Protein AF-A0A557SM54-F1 (afdb_monomer_lite)

Radius of gyration: 24.49 Å; chains: 1; bounding box: 78×48×48 Å

Foldseek 3Di:
DPPPVVVVVVVVPDDPPVVPPVVPLCVVLVCLCVPDPDDNARDPVSLVVLLVVLVVCLVVLPDDDPCVVSLVNLVVVLDLSSLLSSLSNCVSVVVLVVSLLSLLQRRCVVCVVPVVSVVVNCVSVVHDPPDDDPNVVSVVSNVVVVVVVVVVVVVVVCVVVVVVVVVVVVVVVVVVVVVVVVVVVPD

Sequence (187 aa):
MKKLALLCAFMVLSFPLHAGFLSGFFSSAAANIVTSDSSGGVQQDDLKKINSYLWDMVKNEKYIQDYAFYTELLEQSNNPSYLDTVAHVYFNNGEKDKAKELYETRVLPYKRYDQAYVNQYRIFAELDEKDTIDYARIYEDAKEYSESKNAAQSDSGSSDLVFWLILMALLVNAYISYKTARKASVI

pLDDT: mean 74.37, std 21.49, range [34.12, 96.88]

Secondary structure (DSSP, 8-state):
--SSHHHHHHTTS-----TTTHHHHHHHHHHHHHH-SS-----HHHHHHHHHHHHHHHHTT---TTHHHHHHHHHHT--HHHHHHHHHHHHHTT-HHHHHHHIIIIIHHHHTT-HHHHHHHHHHTT--TTSPP-HHHHHHHHHHHHHHHHHHHHHGGGHHHHHHHHHHHHHHHHHHHHHHHHHHTT-

Structure (mmCIF, N/CA/C/O backbone):
data_AF-A0A557SM54-F1
#
_entry.id   AF-A0A557SM54-F1
#
loop_
_atom_site.group_PDB
_atom_site.id
_atom_site.type_symbol
_atom_site.label_atom_id
_atom_site.label_alt_id
_atom_site.label_comp_id
_atom_site.label_asym_id
_atom_site.label_entity_id
_atom_site.label_seq_id
_atom_site.pdbx_PDB_ins_code
_atom_site.Cartn_x
_atom_site.Cartn_y
_atom_site.Cartn_z
_atom_site.occupancy
_atom_site.B_iso_or_equiv
_atom_site.auth_seq_id
_atom_site.auth_comp_id
_atom_site.auth_asym_id
_atom_site.auth_atom_id
_atom_site.pdbx_PDB_model_num
ATOM 1 N N . MET A 1 1 ? -36.565 -23.391 27.137 1.00 45.44 1 MET A N 1
ATOM 2 C CA . MET A 1 1 ? -35.935 -22.119 26.710 1.00 45.44 1 MET A CA 1
ATOM 3 C C . MET A 1 1 ? -34.944 -21.591 27.761 1.00 45.44 1 MET A C 1
ATOM 5 O O . MET A 1 1 ? -35.144 -20.517 28.301 1.00 45.44 1 MET A O 1
ATOM 9 N N . LYS A 1 2 ? -33.886 -22.345 28.105 1.00 42.81 2 LYS A N 1
ATOM 10 C CA . LYS A 1 2 ? -32.844 -21.895 29.065 1.00 42.81 2 LYS A CA 1
ATOM 11 C C . LYS A 1 2 ? -31.401 -22.158 28.598 1.00 42.81 2 LYS A C 1
ATOM 13 O O . LYS A 1 2 ? -30.468 -21.826 29.309 1.00 42.81 2 LYS A O 1
ATOM 18 N N . LYS A 1 3 ? -31.207 -22.727 27.400 1.00 42.50 3 LYS A N 1
ATOM 19 C CA . LYS A 1 3 ? -29.875 -23.060 26.860 1.00 42.50 3 LYS A CA 1
ATOM 20 C C . LYS A 1 3 ? -29.337 -22.045 25.837 1.00 42.50 3 LYS A C 1
ATOM 22 O O . LYS A 1 3 ? -28.160 -22.100 25.521 1.00 42.50 3 LYS A O 1
ATOM 27 N N . LEU A 1 4 ? -30.163 -21.102 25.367 1.00 41.28 4 LEU A N 1
ATOM 28 C CA . LEU A 1 4 ? -29.750 -20.102 24.369 1.00 41.28 4 LEU A CA 1
ATOM 29 C C . LEU A 1 4 ? -29.080 -18.865 24.998 1.00 41.28 4 LEU A C 1
ATOM 31 O O . LEU A 1 4 ? -28.191 -18.278 24.400 1.00 41.28 4 LEU A O 1
ATOM 35 N N . ALA A 1 5 ? -29.442 -18.511 26.236 1.00 44.44 5 ALA A N 1
ATOM 36 C CA . ALA A 1 5 ? -28.880 -17.346 26.927 1.00 44.44 5 ALA A CA 1
ATOM 37 C C . ALA A 1 5 ? -27.443 -17.563 27.447 1.00 44.44 5 ALA A C 1
ATOM 39 O O . ALA A 1 5 ? -26.728 -16.599 27.692 1.00 44.44 5 ALA A O 1
ATOM 40 N N . LEU A 1 6 ? -26.998 -18.818 27.592 1.00 39.12 6 LEU A N 1
ATOM 41 C CA . LEU A 1 6 ? -25.649 -19.138 28.075 1.00 39.12 6 LEU A CA 1
ATOM 42 C C . LEU A 1 6 ? -24.592 -19.064 26.956 1.00 39.12 6 LEU A C 1
ATOM 44 O O . LEU A 1 6 ? -23.428 -18.796 27.231 1.00 39.12 6 LEU A O 1
ATOM 48 N N . LEU A 1 7 ? -24.995 -19.254 25.693 1.00 36.19 7 LEU A N 1
ATOM 49 C CA . LEU A 1 7 ? -24.077 -19.213 24.549 1.00 36.19 7 LEU A CA 1
ATOM 50 C C . LEU A 1 7 ? -23.645 -17.771 24.225 1.00 36.19 7 LEU A C 1
ATOM 52 O O . LEU A 1 7 ? -22.479 -17.526 23.931 1.00 36.19 7 LEU A O 1
ATOM 56 N N . CYS A 1 8 ? -24.557 -16.803 24.373 1.00 39.25 8 CYS A N 1
ATOM 57 C CA . CYS A 1 8 ? -24.245 -15.380 24.210 1.00 39.25 8 CYS A CA 1
ATOM 58 C C . CYS A 1 8 ? -23.391 -14.821 25.359 1.00 39.25 8 CYS A C 1
ATOM 60 O O . CYS A 1 8 ? -22.6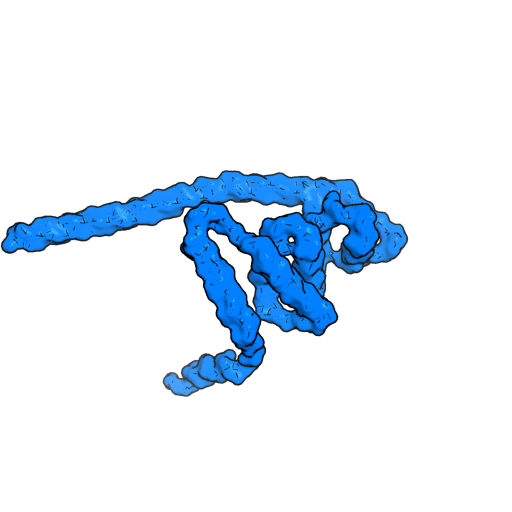43 -13.874 25.150 1.00 39.25 8 CYS A O 1
ATOM 62 N N . ALA A 1 9 ? -23.452 -15.420 26.553 1.00 38.88 9 ALA A N 1
ATOM 63 C CA . ALA A 1 9 ? -22.628 -15.004 27.688 1.00 38.88 9 ALA A CA 1
ATOM 64 C C . ALA A 1 9 ? -21.182 -15.535 27.610 1.00 38.88 9 ALA A C 1
ATOM 66 O O . ALA A 1 9 ? -20.282 -14.929 28.183 1.00 38.88 9 ALA A O 1
ATOM 67 N N . PHE A 1 10 ? -20.937 -16.632 26.881 1.00 35.34 10 PHE A N 1
ATOM 68 C CA . PHE A 1 10 ? -19.596 -17.220 26.762 1.00 35.34 10 PHE A CA 1
ATOM 69 C C . PHE A 1 10 ? -18.769 -16.639 25.600 1.00 35.34 10 PHE A C 1
ATOM 71 O O . PHE A 1 10 ? -17.545 -16.669 25.658 1.00 35.34 10 PHE A O 1
ATOM 78 N N . MET A 1 11 ? -19.404 -16.031 24.587 1.00 37.56 11 MET A N 1
ATOM 79 C CA . MET A 1 11 ? -18.680 -15.321 23.514 1.00 37.56 11 MET A CA 1
ATOM 80 C C . MET A 1 11 ? -18.129 -13.949 23.927 1.00 37.56 11 MET A C 1
ATOM 82 O O . MET A 1 11 ? -17.335 -13.375 23.192 1.00 37.56 11 MET A O 1
ATOM 86 N N . VAL A 1 12 ? -18.507 -13.417 25.093 1.00 40.19 12 VAL A N 1
ATOM 87 C CA . VAL A 1 12 ? -18.053 -12.090 25.553 1.00 40.19 12 VAL A CA 1
ATOM 88 C C . VAL A 1 12 ? -16.808 -12.176 26.455 1.00 40.19 12 VAL A C 1
ATOM 90 O O . VAL A 1 12 ? -16.209 -11.157 26.778 1.00 40.19 12 VAL A O 1
ATOM 93 N N . LEU A 1 13 ? -16.361 -13.375 26.849 1.00 36.84 13 LEU A N 1
ATOM 94 C CA . LEU A 1 13 ? -15.393 -13.540 27.946 1.00 36.84 13 LEU A CA 1
ATOM 95 C C . LEU A 1 13 ? -14.017 -14.102 27.563 1.00 36.84 13 LEU A C 1
ATOM 97 O O . LEU A 1 13 ? -13.305 -14.614 28.424 1.00 36.84 13 LEU A O 1
ATOM 101 N N . SER A 1 14 ? -13.574 -13.990 26.310 1.00 38.78 14 SER A N 1
ATOM 102 C CA . SER A 1 14 ? -12.193 -14.380 25.957 1.00 38.78 14 SER A CA 1
ATOM 103 C C . SER A 1 14 ? -11.557 -13.535 24.860 1.00 38.78 14 SER A C 1
ATOM 105 O O . SER A 1 14 ? -10.806 -14.047 24.036 1.00 38.78 14 SER A O 1
ATOM 107 N N . PHE A 1 15 ? -11.787 -12.225 24.889 1.00 38.50 15 PHE A N 1
ATOM 108 C CA . PHE A 1 15 ? -10.925 -11.306 24.157 1.00 38.50 15 PHE A CA 1
ATOM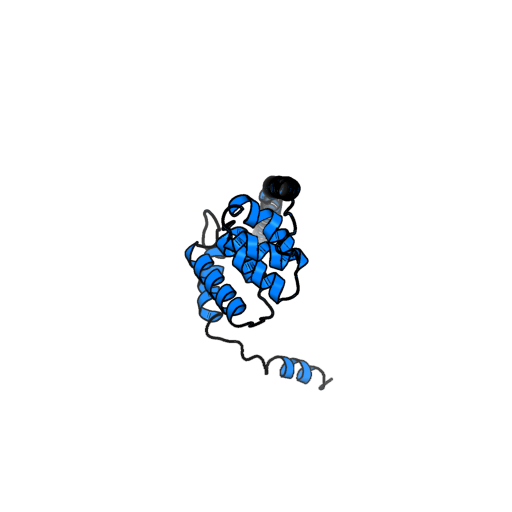 109 C C . PHE A 1 15 ? -10.095 -10.522 25.166 1.00 38.50 15 PHE A C 1
ATOM 111 O O . PHE A 1 15 ? -10.656 -9.699 25.895 1.00 38.50 15 PHE A O 1
ATOM 118 N N . PRO A 1 16 ? -8.765 -10.710 25.226 1.00 36.53 16 PRO A N 1
ATOM 119 C CA . PRO A 1 16 ? -7.893 -9.652 25.697 1.00 36.53 16 PRO A CA 1
ATOM 120 C C . PRO A 1 16 ? -7.957 -8.523 24.660 1.00 36.53 16 PRO A C 1
ATOM 122 O O . PRO A 1 16 ? -7.061 -8.334 23.838 1.00 36.53 16 PRO A O 1
ATOM 125 N N . LEU A 1 17 ? -9.064 -7.776 24.688 1.00 41.78 17 LEU A N 1
ATOM 126 C CA . LEU A 1 17 ? -9.119 -6.425 24.167 1.00 41.78 17 LEU A CA 1
ATOM 127 C C . LEU A 1 17 ? -7.943 -5.702 24.815 1.00 41.78 17 LEU A C 1
ATOM 129 O O . LEU A 1 17 ? -7.886 -5.564 26.039 1.00 41.78 17 LEU A O 1
ATOM 133 N N . HIS A 1 18 ? -6.981 -5.280 24.002 1.00 42.09 18 HIS A N 1
ATOM 134 C CA . HIS A 1 18 ? -5.937 -4.356 24.418 1.00 42.09 18 HIS A CA 1
ATOM 135 C C . HIS A 1 18 ? -6.616 -3.010 24.727 1.00 42.09 18 HIS A C 1
ATOM 137 O O . HIS A 1 18 ? -6.615 -2.075 23.929 1.00 42.09 18 HIS A O 1
ATOM 143 N N . ALA A 1 19 ? -7.251 -2.937 25.899 1.00 38.88 19 ALA A N 1
ATOM 144 C CA . ALA A 1 19 ? -8.141 -1.873 26.358 1.00 38.88 19 ALA A CA 1
ATOM 145 C C . ALA A 1 19 ? -7.445 -0.510 26.551 1.00 38.88 19 ALA A C 1
ATOM 147 O O . ALA A 1 19 ? -8.104 0.478 26.872 1.00 38.88 19 ALA A O 1
ATOM 148 N N . GLY A 1 20 ? -6.127 -0.438 26.336 1.00 39.03 20 GLY A N 1
ATOM 149 C CA . GLY A 1 20 ? -5.337 0.786 26.463 1.00 39.03 20 GLY A CA 1
ATOM 150 C C . GLY A 1 20 ? -5.252 1.647 25.198 1.00 39.03 20 GLY A C 1
ATOM 151 O O . GLY A 1 20 ? -5.102 2.856 25.319 1.00 39.03 20 GLY A O 1
ATOM 152 N N . PHE A 1 21 ? -5.358 1.073 23.992 1.00 45.88 21 PHE A N 1
ATOM 153 C CA . PHE A 1 21 ? -5.205 1.847 22.746 1.00 45.88 21 PHE A CA 1
ATOM 154 C C . PHE A 1 21 ? -6.550 2.369 22.215 1.00 45.88 21 PHE A C 1
ATOM 156 O O . PHE A 1 21 ? -6.658 3.527 21.817 1.00 45.88 21 PHE A O 1
ATOM 163 N N . LEU A 1 22 ? -7.604 1.546 22.283 1.00 43.22 22 LEU A N 1
ATOM 164 C CA . LEU A 1 22 ? -8.923 1.867 21.720 1.00 43.22 22 LEU A CA 1
ATOM 165 C C . LEU A 1 22 ? -9.682 2.949 22.518 1.00 43.22 22 LEU A C 1
A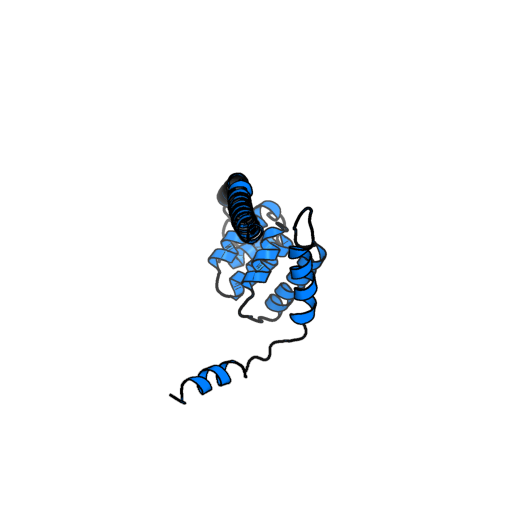TOM 167 O O . LEU A 1 22 ? -10.387 3.771 21.943 1.00 43.22 22 LEU A O 1
ATOM 171 N N . SER A 1 23 ? -9.531 3.002 23.841 1.00 42.31 23 SER A N 1
ATOM 172 C CA . SER A 1 23 ? -10.311 3.916 24.694 1.00 42.31 23 SER A CA 1
ATOM 173 C C . SER A 1 23 ? -9.850 5.382 24.621 1.00 42.31 23 SER A C 1
ATOM 175 O O . SER A 1 23 ? -10.668 6.288 24.768 1.00 42.31 23 SER A O 1
ATOM 177 N N . GLY A 1 24 ? -8.564 5.629 24.341 1.00 43.03 24 GLY A N 1
ATOM 178 C CA . GLY A 1 24 ? -7.995 6.978 24.221 1.00 43.03 24 GLY A CA 1
ATOM 179 C C . GLY A 1 24 ? -8.011 7.558 22.803 1.00 43.03 24 GLY A C 1
ATOM 180 O O . GLY A 1 24 ? -8.146 8.767 22.648 1.00 43.03 24 GLY A O 1
ATOM 181 N N . PHE A 1 25 ? -7.909 6.716 21.767 1.00 46.62 25 PHE A N 1
ATOM 182 C CA . PHE A 1 25 ? -7.867 7.165 20.367 1.00 46.62 25 PHE A CA 1
ATOM 183 C C . PHE A 1 25 ? -9.245 7.478 19.776 1.00 46.62 25 PHE A C 1
ATOM 185 O O . PHE A 1 25 ? -9.402 8.459 19.048 1.00 46.62 25 PHE A O 1
ATOM 192 N N . PHE A 1 26 ? -10.260 6.665 20.082 1.00 42.75 26 PHE A N 1
ATOM 193 C CA . PHE A 1 26 ? -11.577 6.817 19.455 1.00 42.75 26 PHE A CA 1
ATOM 194 C C . PHE A 1 26 ? -12.406 7.950 20.063 1.00 42.75 26 PHE A C 1
ATOM 196 O O . PHE A 1 26 ? -13.235 8.525 19.364 1.00 42.75 26 PHE A O 1
ATOM 203 N N . SER A 1 27 ? -12.144 8.335 21.317 1.00 42.16 27 SER A N 1
ATOM 204 C CA . SER A 1 27 ? -12.853 9.449 21.958 1.00 42.16 27 SER A CA 1
ATOM 205 C C . SER A 1 27 ? -12.553 10.798 21.284 1.00 42.16 27 SER A C 1
ATOM 207 O O . SER A 1 27 ? -13.444 11.631 21.176 1.00 42.16 27 SER A O 1
ATOM 209 N N . SER A 1 28 ? -11.342 11.014 20.748 1.00 44.09 28 SER A N 1
ATOM 210 C CA . SER A 1 28 ? -10.984 12.269 20.061 1.00 44.09 28 SER A CA 1
ATOM 211 C C . SER A 1 28 ? -11.234 12.245 18.552 1.00 44.09 28 SER A C 1
ATOM 213 O O . SER A 1 28 ? -11.632 13.264 17.993 1.00 44.09 28 SER A O 1
ATOM 215 N N . ALA A 1 29 ? -11.030 11.104 17.882 1.00 41.25 29 ALA A N 1
ATOM 216 C CA . ALA A 1 29 ? -11.258 10.991 16.440 1.00 41.25 29 ALA A CA 1
ATOM 217 C C . ALA A 1 29 ? -12.758 10.992 16.098 1.00 41.25 29 ALA A C 1
ATOM 219 O O . ALA A 1 29 ? -13.183 11.745 15.226 1.00 41.25 29 ALA A O 1
ATOM 220 N N . ALA A 1 30 ? -13.582 10.231 16.831 1.00 38.31 30 ALA A N 1
ATOM 221 C CA . ALA A 1 30 ? -15.032 10.222 16.623 1.00 38.31 30 ALA A CA 1
ATOM 222 C C . ALA A 1 30 ? -15.694 11.536 17.071 1.00 38.31 30 ALA A C 1
ATOM 224 O O . ALA A 1 30 ? -16.634 11.993 16.424 1.00 38.31 30 ALA A O 1
ATOM 225 N N . ALA A 1 31 ? -15.181 12.182 18.128 1.00 34.75 31 ALA A N 1
ATOM 226 C CA . ALA A 1 31 ? -15.651 13.507 18.527 1.00 34.75 31 ALA A CA 1
ATOM 227 C C . ALA A 1 31 ? -15.319 14.569 17.467 1.00 34.75 31 ALA A C 1
ATOM 229 O O . ALA A 1 31 ? -16.206 15.323 17.091 1.00 34.75 31 ALA A O 1
ATOM 230 N N . ASN A 1 32 ? -14.107 14.580 16.897 1.00 37.38 32 ASN A N 1
ATOM 231 C CA . ASN A 1 32 ? -13.758 15.534 15.834 1.00 37.38 32 ASN A CA 1
ATOM 232 C C . ASN A 1 32 ? -14.529 15.314 14.524 1.00 37.38 32 ASN A C 1
ATOM 234 O O . ASN A 1 32 ? -14.834 16.293 13.842 1.00 37.38 32 ASN A O 1
ATOM 238 N N . ILE A 1 33 ? -14.883 14.066 14.194 1.00 41.28 33 ILE A N 1
ATOM 239 C CA . ILE A 1 33 ? -15.751 13.739 13.048 1.00 41.28 33 ILE A CA 1
ATOM 240 C C . ILE A 1 33 ? -17.179 14.285 13.251 1.00 41.28 33 ILE A C 1
ATOM 242 O O . ILE A 1 33 ? -17.843 14.629 12.279 1.00 41.28 33 ILE A O 1
ATOM 246 N N . VAL A 1 34 ? -17.648 14.401 14.500 1.00 37.81 34 VAL A N 1
ATOM 247 C CA . VAL A 1 34 ? -19.023 14.816 14.840 1.00 37.81 34 VAL A CA 1
ATOM 248 C C . VAL A 1 34 ? -19.141 16.303 15.220 1.00 37.81 34 VAL A C 1
ATOM 250 O O . VAL A 1 34 ? -20.229 16.860 15.102 1.00 37.81 34 VAL A O 1
ATOM 253 N N . THR A 1 35 ? -18.067 16.980 15.650 1.00 35.84 35 THR A N 1
ATOM 254 C CA . THR A 1 35 ? -18.147 18.364 16.173 1.00 35.84 35 THR A CA 1
ATOM 255 C C . THR A 1 35 ? -17.481 19.446 15.321 1.00 35.84 35 THR A C 1
ATOM 257 O O . THR A 1 35 ? -17.516 20.608 15.724 1.00 35.84 35 THR A O 1
ATOM 260 N N . SER A 1 36 ? -16.865 19.129 14.177 1.00 34.12 36 SER A N 1
ATOM 261 C CA . SER A 1 36 ? -16.237 20.151 13.323 1.00 34.12 36 SER A CA 1
ATOM 262 C C . SER A 1 36 ? -17.100 20.504 12.110 1.00 34.12 36 SER A C 1
ATOM 264 O O . SER A 1 36 ? -16.957 19.971 11.012 1.00 34.12 36 SER A O 1
ATOM 266 N N . ASP A 1 37 ? -17.984 21.480 12.314 1.00 40.84 37 ASP A N 1
ATOM 267 C CA . ASP A 1 37 ? -18.516 22.308 11.233 1.00 40.84 37 ASP A CA 1
ATOM 268 C C . ASP A 1 37 ? -17.350 23.127 10.647 1.00 40.84 37 ASP A C 1
ATOM 270 O O . ASP A 1 37 ? -16.994 24.186 11.162 1.00 40.84 37 ASP A O 1
ATOM 274 N N . SER A 1 38 ? -16.689 22.550 9.636 1.00 40.44 38 SER A N 1
ATOM 275 C CA . SER A 1 38 ? -15.845 23.127 8.567 1.00 40.44 38 SER A CA 1
ATOM 276 C C . SER A 1 38 ? -14.639 22.215 8.272 1.00 40.44 38 SER A C 1
ATOM 278 O O . SER A 1 38 ? -13.682 22.143 9.034 1.00 40.44 38 SER A O 1
ATOM 280 N N . SER A 1 39 ? -14.672 21.517 7.127 1.00 40.22 39 SER A N 1
ATOM 281 C CA . SER A 1 39 ? -13.622 20.613 6.602 1.00 40.22 39 SER A CA 1
ATOM 282 C C . SER A 1 39 ? -13.323 19.339 7.417 1.00 40.22 39 SER A C 1
ATOM 284 O O . SER A 1 39 ? -12.209 19.139 7.889 1.00 40.22 39 SER A O 1
ATOM 286 N N . GLY A 1 40 ? -14.310 18.441 7.530 1.00 41.62 40 GLY A N 1
ATOM 287 C CA . GLY A 1 40 ? -14.213 17.141 8.213 1.00 41.62 40 GLY A CA 1
ATOM 288 C C . GLY A 1 40 ? -13.168 16.176 7.633 1.00 41.62 40 GLY A C 1
ATOM 289 O O . GLY A 1 40 ? -13.503 15.227 6.930 1.00 41.62 40 GLY A O 1
ATOM 290 N N . GLY A 1 41 ? -11.895 16.419 7.937 1.00 52.56 41 GLY A N 1
ATOM 291 C CA . GLY A 1 41 ? -10.767 15.540 7.650 1.00 52.56 41 GLY A CA 1
ATOM 292 C C . GLY A 1 41 ? -10.157 14.981 8.934 1.00 52.56 41 GLY A C 1
ATOM 293 O O . GLY A 1 41 ? -10.137 15.640 9.974 1.00 52.56 41 GLY A O 1
ATOM 294 N N . VAL A 1 42 ? -9.622 13.761 8.864 1.00 60.81 42 VAL A N 1
ATOM 295 C CA . VAL A 1 42 ? -8.777 13.210 9.932 1.00 60.81 42 VAL A CA 1
ATOM 296 C C . VAL A 1 42 ? -7.549 14.105 10.091 1.00 60.81 42 VAL A C 1
ATOM 298 O O . VAL A 1 42 ? -6.864 14.403 9.109 1.00 60.81 42 VAL A O 1
ATOM 301 N N . GLN A 1 43 ? -7.251 14.538 11.318 1.00 73.38 43 GLN A N 1
ATOM 302 C CA . GLN A 1 43 ? -6.089 15.389 11.568 1.00 73.38 43 GLN A CA 1
ATOM 303 C C . GLN A 1 43 ? -4.794 14.670 11.165 1.00 73.38 43 GLN A C 1
ATOM 305 O O . GLN A 1 43 ? -4.631 13.468 11.390 1.00 73.38 43 GLN A O 1
ATOM 310 N N . GLN A 1 44 ? -3.830 15.412 10.614 1.00 76.44 44 GLN A N 1
ATOM 311 C CA . GLN A 1 44 ? -2.556 14.845 10.154 1.00 76.44 44 GLN A CA 1
ATOM 312 C C . GLN A 1 44 ? -1.815 14.085 11.268 1.00 76.44 44 GLN A C 1
ATOM 314 O O . GLN A 1 44 ? -1.173 13.067 11.010 1.00 76.44 44 GLN A O 1
ATOM 319 N N . ASP A 1 45 ? -1.914 14.553 12.512 1.00 78.69 45 ASP A N 1
ATOM 320 C CA . ASP A 1 45 ? -1.290 13.892 13.659 1.00 78.69 45 ASP A CA 1
ATOM 321 C C . ASP A 1 45 ? -1.980 12.580 14.044 1.00 78.69 45 ASP A C 1
ATOM 323 O O . ASP A 1 45 ? -1.313 11.656 14.514 1.00 78.69 45 ASP A O 1
ATOM 327 N N . ASP A 1 46 ? -3.280 12.452 13.789 1.00 80.44 46 ASP A N 1
ATOM 328 C CA . ASP A 1 46 ? -3.996 11.195 13.991 1.00 80.44 46 ASP A CA 1
ATOM 329 C C . ASP A 1 46 ? -3.607 10.177 12.914 1.00 80.44 46 ASP A C 1
ATOM 331 O O . ASP A 1 46 ? -3.307 9.029 13.243 1.00 80.44 46 ASP A O 1
ATOM 335 N N . LEU A 1 47 ? -3.455 10.608 11.656 1.00 85.75 47 LEU A N 1
ATOM 336 C CA . LEU A 1 47 ? -2.927 9.757 10.581 1.00 85.75 47 LEU A CA 1
ATOM 337 C C . LEU A 1 47 ? -1.502 9.266 10.873 1.00 85.75 47 LEU A C 1
ATOM 339 O O . LEU A 1 47 ? -1.210 8.089 10.673 1.00 85.75 47 LEU A O 1
ATOM 343 N N . LYS A 1 48 ? -0.615 10.120 11.409 1.00 87.38 48 LYS A N 1
ATOM 344 C CA . LYS A 1 48 ? 0.740 9.703 11.828 1.00 87.38 48 LYS A CA 1
ATOM 345 C C . LYS A 1 48 ? 0.698 8.587 12.867 1.00 87.38 48 LYS A C 1
ATOM 347 O O . LYS A 1 48 ? 1.459 7.624 12.769 1.00 87.38 48 LYS A O 1
ATOM 352 N N . LYS A 1 49 ? -0.172 8.720 13.869 1.00 87.00 49 LYS A N 1
ATOM 353 C CA . LYS A 1 49 ? -0.313 7.729 14.940 1.00 87.00 49 LYS A CA 1
ATOM 354 C C . LYS A 1 49 ? -0.895 6.417 14.418 1.00 87.00 49 LYS A C 1
ATOM 356 O O . LYS A 1 49 ? -0.359 5.362 14.745 1.00 87.00 49 LYS A O 1
ATOM 361 N N . ILE A 1 50 ? -1.932 6.482 13.578 1.00 88.06 50 ILE A N 1
ATOM 362 C CA . ILE A 1 50 ? -2.514 5.305 12.917 1.00 88.06 50 ILE A CA 1
ATOM 363 C C . ILE A 1 50 ? -1.445 4.598 12.081 1.00 88.06 50 ILE A C 1
ATOM 365 O O . ILE A 1 50 ? -1.264 3.391 12.212 1.00 88.06 50 ILE A O 1
ATOM 369 N N . ASN A 1 51 ? -0.674 5.349 11.290 1.00 91.69 51 ASN A N 1
ATOM 370 C CA . ASN A 1 51 ? 0.429 4.798 10.512 1.00 91.69 51 ASN A CA 1
ATOM 371 C C . ASN A 1 51 ? 1.474 4.113 11.399 1.00 91.69 51 ASN A C 1
ATOM 373 O O . ASN A 1 51 ? 1.878 2.994 11.109 1.00 91.69 51 ASN A O 1
ATOM 377 N N . SER A 1 52 ? 1.891 4.749 12.497 1.00 90.69 52 SER A N 1
ATOM 378 C CA . SER A 1 52 ? 2.841 4.135 13.430 1.00 90.69 52 SER A CA 1
ATOM 379 C C . SER A 1 52 ? 2.300 2.839 14.035 1.00 90.69 52 SER A C 1
ATOM 381 O O . SER A 1 52 ? 3.063 1.894 14.209 1.00 90.69 52 SER A O 1
ATOM 383 N N . TYR A 1 53 ? 1.008 2.795 14.357 1.00 87.88 53 TYR A N 1
ATOM 384 C CA . TYR A 1 53 ? 0.353 1.616 14.912 1.00 87.88 53 TYR A CA 1
ATOM 385 C C . TYR A 1 53 ? 0.297 0.464 13.901 1.00 87.88 53 TYR A C 1
ATOM 387 O O . TYR A 1 53 ? 0.731 -0.644 14.211 1.00 87.88 53 TYR A O 1
ATOM 395 N N . LEU A 1 54 ? -0.160 0.732 12.673 1.00 89.56 54 LEU A N 1
ATOM 396 C CA . LEU A 1 54 ? -0.176 -0.266 11.602 1.00 89.56 54 LEU A CA 1
ATOM 397 C C . LEU A 1 54 ? 1.235 -0.758 11.257 1.00 89.56 54 LEU A C 1
ATOM 399 O O . LEU A 1 54 ? 1.441 -1.953 11.069 1.00 89.56 54 LEU A O 1
ATOM 403 N N . TRP A 1 55 ? 2.222 0.137 11.224 1.00 92.19 55 TRP A N 1
ATOM 404 C CA . TRP A 1 55 ? 3.603 -0.234 10.925 1.00 92.19 55 TRP A CA 1
ATOM 405 C C . TRP A 1 55 ? 4.236 -1.102 12.016 1.00 92.19 55 TRP A C 1
ATOM 407 O O . TRP A 1 55 ? 4.981 -2.033 11.714 1.00 92.19 55 TRP A O 1
ATOM 417 N N . ASP A 1 56 ? 3.922 -0.837 13.286 1.00 89.50 56 ASP A N 1
ATOM 418 C CA . ASP A 1 56 ? 4.336 -1.708 14.387 1.00 89.50 56 ASP A CA 1
ATOM 419 C C . ASP A 1 56 ? 3.712 -3.107 14.258 1.00 89.50 56 ASP A C 1
ATOM 421 O O . ASP A 1 56 ? 4.383 -4.111 14.489 1.00 89.50 56 ASP A O 1
ATOM 425 N N . MET A 1 57 ? 2.461 -3.204 13.800 1.00 84.94 57 MET A N 1
ATOM 426 C CA . MET A 1 57 ? 1.837 -4.498 13.511 1.00 84.94 57 MET A CA 1
ATOM 427 C C . MET A 1 57 ? 2.509 -5.239 12.357 1.00 84.94 57 MET A C 1
ATOM 429 O O . MET A 1 57 ? 2.775 -6.431 12.495 1.00 84.94 57 MET A O 1
ATOM 433 N N . VAL A 1 58 ? 2.826 -4.543 11.259 1.00 89.56 58 VAL A N 1
ATOM 434 C CA . VAL A 1 58 ? 3.567 -5.109 10.118 1.00 89.56 58 VAL A CA 1
ATOM 435 C C . VAL A 1 58 ? 4.905 -5.678 10.582 1.00 89.56 58 VAL A C 1
ATOM 437 O O . VAL A 1 58 ? 5.221 -6.823 10.278 1.00 89.56 58 VAL A O 1
ATOM 440 N N . LYS A 1 59 ? 5.669 -4.907 11.365 1.00 90.38 59 LYS A N 1
ATOM 441 C CA . LYS A 1 59 ? 6.986 -5.317 11.873 1.00 90.38 59 LYS A CA 1
ATOM 442 C C . LYS A 1 59 ? 6.941 -6.512 12.811 1.00 90.38 59 LYS A C 1
ATOM 444 O O . LYS A 1 59 ? 7.871 -7.309 12.825 1.00 90.38 59 LYS A O 1
ATOM 449 N N . ASN A 1 60 ? 5.898 -6.590 13.629 1.00 86.69 60 ASN A N 1
ATOM 450 C CA . ASN A 1 60 ? 5.760 -7.628 14.642 1.00 86.69 60 ASN A CA 1
ATOM 451 C C . ASN A 1 60 ? 4.919 -8.821 14.163 1.00 86.69 60 ASN A C 1
ATOM 453 O O . ASN A 1 60 ? 4.611 -9.683 14.984 1.00 86.69 60 ASN A O 1
ATOM 457 N N . GLU A 1 61 ? 4.507 -8.843 12.888 1.00 81.50 61 GLU A N 1
ATOM 458 C CA . GLU A 1 61 ? 3.617 -9.858 12.302 1.00 81.50 61 GLU A CA 1
ATOM 459 C C . GLU A 1 61 ? 2.357 -10.098 13.158 1.00 81.50 61 GLU A C 1
ATOM 461 O O . GLU A 1 61 ? 1.920 -11.227 13.388 1.00 81.50 61 GLU A O 1
ATOM 466 N N . LYS A 1 62 ? 1.780 -9.014 13.692 1.00 72.75 62 LYS A N 1
ATOM 467 C CA . LYS A 1 62 ? 0.582 -9.071 14.538 1.00 72.75 62 LYS A CA 1
ATOM 468 C C . LYS A 1 62 ? -0.661 -8.790 13.708 1.00 72.75 62 LYS A C 1
ATOM 470 O O . LYS A 1 62 ? -0.882 -7.668 13.263 1.00 72.75 62 LYS A O 1
ATOM 475 N N . TYR A 1 63 ? -1.493 -9.812 13.562 1.00 68.44 63 TYR A N 1
ATOM 476 C CA . TYR A 1 63 ? -2.722 -9.770 12.777 1.00 68.44 63 TYR A CA 1
ATOM 477 C C . TYR A 1 63 ? -3.910 -9.480 13.685 1.00 68.44 63 TYR A C 1
ATOM 479 O O . TYR A 1 63 ? -4.227 -10.268 14.577 1.00 68.44 63 TYR A O 1
ATOM 487 N N . ILE A 1 64 ? -4.556 -8.335 13.479 1.00 62.72 64 ILE A N 1
ATOM 488 C CA . ILE A 1 64 ? -5.756 -7.950 14.219 1.00 62.72 64 ILE A CA 1
ATOM 489 C C . ILE A 1 64 ? -6.944 -8.008 13.264 1.00 62.72 64 ILE A C 1
ATOM 491 O O . ILE A 1 64 ? -6.907 -7.421 12.185 1.00 62.72 64 ILE A O 1
ATOM 495 N N . GLN A 1 65 ? -8.005 -8.704 13.673 1.00 61.69 65 GLN A N 1
ATOM 496 C CA . GLN A 1 65 ? -9.329 -8.514 13.082 1.00 61.69 65 GLN A CA 1
ATOM 497 C C . GLN A 1 65 ? -9.711 -7.051 13.335 1.00 61.69 65 GLN A C 1
ATOM 499 O O . GLN A 1 65 ? -9.686 -6.652 14.491 1.00 61.69 65 GLN A O 1
ATOM 504 N N . ASP A 1 66 ? -9.969 -6.273 1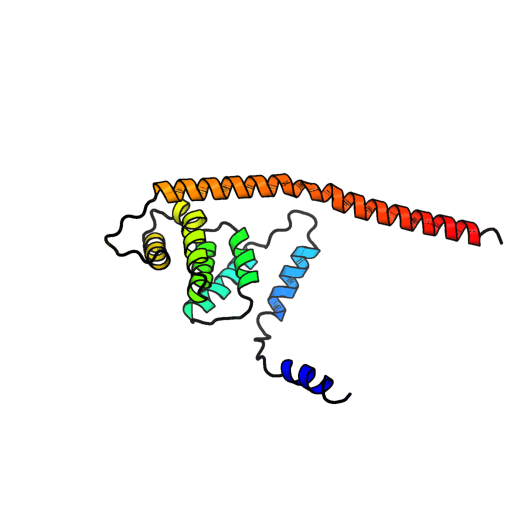2.275 1.00 69.94 66 ASP A N 1
ATOM 505 C CA . ASP A 1 66 ? -10.320 -4.830 12.264 1.00 69.94 66 ASP A CA 1
ATOM 506 C C . ASP A 1 66 ? -9.240 -3.854 11.735 1.00 69.94 66 ASP A C 1
ATOM 508 O O . ASP A 1 66 ? -9.389 -2.636 11.858 1.00 69.94 66 ASP A O 1
ATOM 512 N N . TYR A 1 67 ? -8.184 -4.326 11.053 1.00 83.12 67 TYR A N 1
ATOM 513 C CA . TYR A 1 67 ? -7.241 -3.413 10.370 1.00 83.12 67 TYR A CA 1
ATOM 514 C C . TYR A 1 67 ? -7.898 -2.559 9.270 1.00 83.12 67 TYR A C 1
ATOM 516 O O . TYR A 1 67 ? -7.405 -1.470 8.972 1.00 83.12 67 TYR A O 1
ATOM 524 N N . ALA A 1 68 ? -9.007 -3.036 8.690 1.00 84.50 68 ALA A N 1
ATOM 525 C CA . ALA A 1 68 ? -9.681 -2.425 7.546 1.00 84.50 68 ALA A CA 1
ATOM 526 C C . ALA A 1 68 ? -10.022 -0.944 7.783 1.00 84.50 68 ALA A C 1
ATOM 528 O O . ALA A 1 68 ? -9.723 -0.097 6.940 1.00 84.50 68 ALA A O 1
ATOM 529 N N . PHE A 1 69 ? -10.546 -0.620 8.970 1.00 83.19 69 PHE A N 1
ATOM 530 C CA . PHE A 1 69 ? -10.886 0.754 9.343 1.00 83.19 69 PHE A CA 1
ATOM 531 C C . PHE A 1 69 ? -9.657 1.674 9.324 1.00 83.19 69 PHE A C 1
ATOM 533 O O . PHE A 1 69 ? -9.681 2.761 8.753 1.00 83.19 69 PHE A O 1
ATOM 540 N N . TYR A 1 70 ? -8.545 1.229 9.910 1.00 85.81 70 TYR A N 1
ATOM 541 C CA . TYR A 1 70 ? -7.311 2.013 9.945 1.00 85.81 70 TYR A CA 1
ATOM 542 C C . TYR A 1 70 ? -6.694 2.185 8.558 1.00 85.81 70 TYR A C 1
ATOM 544 O O . TYR A 1 70 ? -6.190 3.264 8.244 1.00 85.81 70 TYR A O 1
ATOM 552 N N . THR A 1 71 ? -6.741 1.138 7.729 1.00 90.31 71 THR A N 1
ATOM 553 C CA . THR A 1 71 ? -6.248 1.219 6.352 1.00 90.31 71 THR A CA 1
ATOM 554 C C . THR A 1 71 ? -7.055 2.213 5.529 1.00 90.31 71 THR A C 1
ATOM 556 O O . THR A 1 71 ? -6.459 3.040 4.849 1.00 90.31 71 THR A O 1
ATOM 559 N N . GLU A 1 72 ? -8.383 2.231 5.677 1.00 87.25 72 GLU A N 1
ATOM 560 C CA . GLU A 1 72 ? -9.260 3.163 4.965 1.00 87.25 72 GLU A CA 1
ATOM 561 C C . GLU A 1 72 ? -8.921 4.626 5.293 1.00 87.25 72 GLU A C 1
ATOM 563 O O . GLU A 1 72 ? -8.788 5.457 4.391 1.00 87.25 72 GLU A O 1
ATOM 568 N N . LEU A 1 73 ? -8.679 4.941 6.571 1.00 86.12 73 LEU A N 1
ATOM 569 C CA . LEU A 1 73 ? -8.278 6.289 6.985 1.00 86.12 73 LEU A CA 1
ATOM 570 C C . LEU A 1 73 ? -6.927 6.710 6.389 1.00 86.12 73 LEU A C 1
ATOM 572 O O . LEU A 1 73 ? -6.776 7.838 5.914 1.00 86.12 73 LEU A O 1
ATOM 576 N N . LEU A 1 74 ? -5.932 5.817 6.391 1.00 89.06 74 LEU A N 1
ATOM 577 C CA . LEU A 1 74 ? -4.630 6.117 5.787 1.00 89.06 74 LEU A CA 1
ATOM 578 C C . LEU A 1 74 ? -4.720 6.248 4.269 1.00 89.06 74 LEU A C 1
ATOM 580 O O . LEU A 1 74 ? -4.065 7.118 3.689 1.00 89.06 74 LEU A O 1
ATOM 584 N N . GLU A 1 75 ? -5.561 5.447 3.627 1.00 89.38 75 GLU A N 1
ATOM 585 C CA . GLU A 1 75 ? -5.799 5.531 2.197 1.00 89.38 75 GLU A CA 1
ATOM 586 C C . GLU A 1 75 ? -6.412 6.862 1.773 1.00 89.38 75 GLU A C 1
ATOM 588 O O . GLU A 1 75 ? -6.137 7.329 0.671 1.00 89.38 75 GLU A O 1
ATOM 593 N N . GLN A 1 76 ? -7.168 7.546 2.624 1.00 84.62 76 GLN A N 1
ATOM 594 C CA . GLN A 1 76 ? -7.690 8.874 2.290 1.00 84.62 76 GLN A CA 1
ATOM 595 C C . GLN A 1 76 ? -6.588 9.946 2.209 1.00 84.62 76 GLN A C 1
ATOM 597 O O . GLN A 1 76 ? -6.731 10.912 1.462 1.00 84.62 76 GLN A O 1
ATOM 602 N N . SER A 1 77 ? -5.459 9.758 2.902 1.00 82.06 77 SER A N 1
ATOM 603 C CA . SER A 1 77 ? -4.387 10.763 3.010 1.00 82.06 77 SER A CA 1
ATOM 604 C C . SER A 1 77 ? -3.603 11.021 1.718 1.00 82.06 77 SER A C 1
ATOM 606 O O . SER A 1 77 ? -2.914 12.033 1.605 1.00 82.06 77 SER A O 1
ATOM 608 N N . ASN A 1 78 ? -3.650 10.079 0.770 1.00 78.50 78 ASN A N 1
ATOM 609 C CA . ASN A 1 78 ? -2.819 10.048 -0.437 1.00 78.50 78 ASN A CA 1
ATOM 610 C C . ASN A 1 78 ? -1.301 10.215 -0.191 1.00 78.50 78 ASN A C 1
ATOM 612 O O . ASN A 1 78 ? -0.562 10.569 -1.106 1.00 78.50 78 ASN A O 1
ATOM 616 N N . ASN A 1 79 ? -0.826 9.967 1.035 1.00 89.81 79 ASN A N 1
ATOM 617 C CA . ASN A 1 79 ? 0.587 10.017 1.386 1.00 89.81 79 ASN A CA 1
ATOM 618 C C . ASN A 1 79 ? 1.256 8.680 1.016 1.00 89.81 79 ASN A C 1
ATOM 620 O O . ASN A 1 79 ? 0.928 7.670 1.643 1.00 89.81 79 ASN A O 1
ATOM 624 N N . PRO A 1 80 ? 2.226 8.646 0.079 1.00 90.44 80 PRO A N 1
ATOM 625 C CA . PRO A 1 80 ? 2.844 7.397 -0.368 1.00 90.44 80 PRO A CA 1
ATOM 626 C C . PRO A 1 80 ? 3.457 6.560 0.759 1.00 90.44 80 PRO A C 1
ATOM 628 O O . PRO A 1 80 ? 3.416 5.341 0.692 1.00 90.44 80 PRO A O 1
ATOM 631 N N . SER A 1 81 ? 3.981 7.190 1.816 1.00 92.38 81 SER A N 1
ATOM 632 C CA . SER A 1 81 ? 4.548 6.460 2.958 1.00 92.38 81 SER A CA 1
ATOM 633 C C . SER A 1 81 ? 3.484 5.828 3.857 1.00 92.38 81 SER A C 1
ATOM 635 O O . SER A 1 81 ? 3.772 4.856 4.541 1.00 92.38 81 SER A O 1
ATOM 637 N N . TYR A 1 82 ? 2.259 6.361 3.880 1.00 94.75 82 TYR A N 1
ATOM 638 C CA . TYR A 1 82 ? 1.149 5.724 4.599 1.00 94.75 82 TYR A CA 1
ATOM 639 C C . TYR A 1 82 ? 0.516 4.622 3.758 1.00 94.75 82 TYR A C 1
ATOM 641 O O . TYR A 1 82 ? 0.171 3.570 4.283 1.00 94.75 82 TYR A O 1
ATOM 649 N N . LEU A 1 83 ? 0.416 4.845 2.447 1.00 95.50 83 LEU A N 1
ATOM 650 C CA . LEU A 1 83 ? -0.042 3.837 1.494 1.00 95.50 83 LEU A CA 1
ATOM 651 C C . LEU A 1 83 ? 0.895 2.623 1.443 1.00 95.50 83 LEU A C 1
ATOM 653 O O . LEU A 1 83 ? 0.417 1.503 1.317 1.00 95.50 83 LEU A O 1
ATOM 657 N N . ASP A 1 84 ? 2.202 2.830 1.614 1.00 96.00 84 ASP A N 1
ATOM 658 C CA . ASP A 1 84 ? 3.179 1.750 1.775 1.00 96.00 84 ASP A CA 1
ATOM 659 C C . ASP A 1 84 ? 2.853 0.861 2.985 1.00 96.00 84 ASP A C 1
ATOM 661 O O . ASP A 1 84 ? 2.683 -0.349 2.843 1.00 96.00 84 ASP A O 1
ATOM 665 N N . THR A 1 85 ? 2.626 1.465 4.157 1.00 95.31 85 THR A N 1
ATOM 666 C CA . THR A 1 85 ? 2.163 0.740 5.350 1.00 95.31 85 THR A CA 1
ATOM 667 C C . THR A 1 85 ? 0.871 -0.034 5.084 1.00 95.31 85 THR A C 1
ATOM 669 O O . THR A 1 85 ? 0.762 -1.192 5.483 1.00 95.31 85 THR A O 1
ATOM 672 N N . VAL A 1 86 ? -0.110 0.574 4.407 1.00 95.25 86 VAL A N 1
ATOM 673 C CA . VAL A 1 86 ? -1.375 -0.099 4.070 1.00 95.25 86 VAL A CA 1
ATOM 674 C C . VAL A 1 86 ? -1.142 -1.305 3.159 1.00 95.25 86 VAL A C 1
ATOM 676 O O . VAL A 1 86 ? -1.686 -2.374 3.427 1.00 95.25 86 VAL A O 1
ATOM 679 N N . ALA A 1 87 ? -0.301 -1.173 2.132 1.00 96.06 87 ALA A N 1
ATOM 680 C CA . ALA A 1 87 ? 0.022 -2.278 1.234 1.00 96.06 87 ALA A CA 1
ATOM 681 C C . ALA A 1 87 ? 0.665 -3.448 1.990 1.00 96.06 87 ALA A C 1
ATOM 683 O O . ALA A 1 87 ? 0.275 -4.597 1.791 1.00 96.06 87 ALA A O 1
ATOM 684 N N . HIS A 1 88 ? 1.580 -3.167 2.923 1.00 94.94 88 HIS A N 1
ATOM 685 C CA . HIS A 1 88 ? 2.136 -4.192 3.806 1.00 94.94 88 HIS A CA 1
ATOM 686 C C . HIS A 1 88 ? 1.070 -4.871 4.672 1.00 94.94 88 HIS A C 1
ATOM 688 O O . HIS A 1 88 ? 1.092 -6.091 4.825 1.00 94.94 88 HIS A O 1
ATOM 694 N N . VAL A 1 89 ? 0.120 -4.108 5.221 1.00 93.56 89 VAL A N 1
ATOM 695 C CA . VAL A 1 89 ? -0.996 -4.677 5.989 1.00 93.56 89 VAL A CA 1
ATOM 696 C C . VAL A 1 89 ? -1.838 -5.606 5.112 1.00 93.56 89 VAL A C 1
ATOM 698 O O . VAL A 1 89 ? -2.103 -6.732 5.529 1.00 93.56 89 VAL A O 1
ATOM 701 N N . TYR A 1 90 ? -2.215 -5.191 3.901 1.00 93.88 90 TYR A N 1
ATOM 702 C CA . TYR A 1 90 ? -2.967 -6.039 2.969 1.00 93.88 90 TYR A CA 1
ATOM 703 C C . TYR A 1 90 ? -2.204 -7.299 2.585 1.00 93.88 90 TYR A C 1
ATOM 705 O O . TYR A 1 90 ? -2.743 -8.399 2.703 1.00 93.88 90 TYR A O 1
ATOM 713 N N . PHE A 1 91 ? -0.933 -7.161 2.217 1.00 93.25 91 PHE A N 1
ATOM 714 C CA . PHE A 1 91 ? -0.102 -8.293 1.833 1.00 93.25 91 PHE A CA 1
ATOM 715 C C . PHE A 1 91 ? 0.019 -9.316 2.968 1.00 93.25 91 PHE A C 1
ATOM 717 O O . PHE A 1 91 ? -0.215 -10.506 2.757 1.00 93.25 91 PHE A O 1
ATOM 724 N N . ASN A 1 92 ? 0.306 -8.848 4.186 1.00 90.94 92 ASN A N 1
ATOM 725 C CA . ASN A 1 92 ? 0.461 -9.715 5.349 1.00 90.94 92 ASN A CA 1
ATOM 726 C C . ASN A 1 92 ? -0.870 -10.404 5.723 1.00 90.94 92 ASN A C 1
ATOM 728 O O . ASN A 1 92 ? -0.861 -11.549 6.165 1.00 90.94 92 ASN A O 1
ATOM 732 N N . ASN A 1 93 ? -2.022 -9.759 5.501 1.00 89.56 93 ASN A N 1
ATOM 733 C CA . ASN A 1 93 ? -3.348 -10.357 5.727 1.00 89.56 93 ASN A CA 1
ATOM 734 C C . ASN A 1 93 ? -3.858 -11.216 4.548 1.00 89.56 93 ASN A C 1
ATOM 736 O O . ASN A 1 93 ? -4.996 -11.680 4.572 1.00 89.56 93 ASN A O 1
ATOM 740 N N . GLY A 1 94 ? -3.030 -11.464 3.528 1.00 90.50 94 GLY A N 1
ATOM 741 C CA . GLY A 1 94 ? -3.370 -12.316 2.385 1.00 90.50 94 GLY A CA 1
ATOM 742 C C . GLY A 1 94 ? -4.111 -11.607 1.246 1.00 90.50 94 GLY A C 1
ATOM 743 O O . GLY A 1 94 ? -4.351 -12.223 0.210 1.00 90.50 94 GLY A O 1
ATOM 744 N N . GLU A 1 95 ? -4.406 -10.311 1.373 1.00 92.88 95 GLU A N 1
ATOM 745 C CA . GLU A 1 95 ? -4.961 -9.464 0.308 1.00 92.88 95 GLU A CA 1
ATOM 746 C C . GLU A 1 95 ? -3.852 -9.001 -0.662 1.00 92.88 95 GLU A C 1
ATOM 748 O O . GLU A 1 95 ? -3.643 -7.807 -0.888 1.00 92.88 95 GLU A O 1
ATOM 753 N N . LYS A 1 96 ? -3.102 -9.954 -1.230 1.00 94.75 96 LYS A N 1
ATOM 754 C CA . LYS A 1 96 ? -1.934 -9.675 -2.084 1.00 94.75 96 LYS A CA 1
ATOM 755 C C . LYS A 1 96 ? -2.272 -8.821 -3.307 1.00 94.75 96 LYS A C 1
ATOM 757 O O . LYS A 1 96 ? -1.560 -7.859 -3.588 1.00 94.75 96 LYS A O 1
ATOM 762 N N . ASP A 1 97 ? -3.371 -9.139 -3.991 1.00 96.06 97 ASP A N 1
ATOM 763 C CA . ASP A 1 97 ? -3.800 -8.407 -5.188 1.00 96.06 97 ASP A CA 1
ATOM 764 C C . ASP A 1 97 ? -4.095 -6.942 -4.863 1.00 96.06 97 ASP A C 1
ATOM 766 O O . ASP A 1 97 ? -3.653 -6.045 -5.575 1.00 96.06 97 ASP A O 1
ATOM 770 N N . LYS A 1 98 ? -4.744 -6.694 -3.723 1.00 94.81 98 LYS A N 1
ATOM 771 C CA . LYS A 1 98 ? -5.061 -5.346 -3.250 1.00 94.81 98 LYS A CA 1
ATOM 772 C C . LYS A 1 98 ? -3.809 -4.566 -2.860 1.00 94.81 98 LYS A C 1
ATOM 774 O O . LYS A 1 98 ? -3.700 -3.382 -3.164 1.00 94.81 98 LYS A O 1
ATOM 779 N N . ALA A 1 99 ? -2.843 -5.222 -2.213 1.00 95.94 99 ALA A N 1
ATOM 780 C CA . ALA A 1 99 ? -1.550 -4.615 -1.906 1.00 95.94 99 ALA A CA 1
ATOM 781 C C . ALA A 1 99 ? -0.819 -4.182 -3.184 1.00 95.94 99 ALA A C 1
ATOM 783 O O . ALA A 1 99 ? -0.335 -3.052 -3.268 1.00 95.94 99 ALA A O 1
ATOM 784 N N . LYS A 1 100 ? -0.781 -5.066 -4.187 1.00 96.88 100 LYS A N 1
ATOM 785 C CA . LYS A 1 100 ? -0.174 -4.800 -5.492 1.00 96.88 100 LYS A CA 1
ATOM 786 C C . LYS A 1 100 ? -0.886 -3.657 -6.216 1.00 96.88 100 LYS A C 1
ATOM 788 O O . LYS A 1 100 ? -0.225 -2.701 -6.610 1.00 96.88 100 LYS A O 1
ATOM 793 N N . GLU A 1 101 ? -2.208 -3.728 -6.350 1.00 95.50 101 GLU A N 1
ATOM 794 C CA . GLU A 1 101 ? -3.024 -2.704 -7.012 1.00 95.50 101 GLU A CA 1
ATOM 795 C C . GLU A 1 101 ? -2.822 -1.329 -6.369 1.00 95.50 101 GLU A C 1
ATOM 797 O O . GLU A 1 101 ? -2.574 -0.348 -7.072 1.00 95.50 101 GLU A O 1
ATOM 802 N N . LEU A 1 102 ? -2.838 -1.254 -5.033 1.00 95.12 102 LEU A N 1
ATOM 803 C CA . LEU A 1 102 ? -2.591 -0.015 -4.295 1.00 95.12 102 LEU A CA 1
ATOM 804 C C . LEU A 1 102 ? -1.208 0.568 -4.618 1.00 95.12 102 LEU A C 1
ATOM 806 O O . LEU A 1 102 ? -1.050 1.781 -4.792 1.00 95.12 102 LEU A O 1
ATOM 810 N N . TYR A 1 103 ? -0.200 -0.298 -4.715 1.00 96.12 103 TYR A N 1
ATOM 811 C CA . TYR A 1 103 ? 1.162 0.111 -5.023 1.00 96.12 103 TYR A CA 1
ATOM 812 C C . TYR A 1 103 ? 1.299 0.641 -6.454 1.00 96.12 103 TYR A C 1
ATOM 814 O O . TYR A 1 103 ? 1.924 1.685 -6.660 1.00 96.12 103 TYR A O 1
ATOM 822 N N . GLU A 1 104 ? 0.687 -0.039 -7.425 1.00 95.62 104 GLU A N 1
ATOM 823 C CA . GLU A 1 104 ? 0.683 0.357 -8.838 1.00 95.62 104 GLU A CA 1
ATOM 824 C C . GLU A 1 104 ? -0.054 1.676 -9.046 1.00 95.62 104 GLU A C 1
ATOM 826 O O . GLU A 1 104 ? 0.474 2.604 -9.649 1.00 95.62 104 GLU A O 1
ATOM 831 N N . THR A 1 105 ? -1.251 1.804 -8.489 1.00 93.94 105 THR A N 1
ATOM 832 C CA . THR A 1 105 ? -2.119 2.949 -8.776 1.00 93.94 105 THR A CA 1
ATOM 833 C C . THR A 1 105 ? -1.742 4.197 -7.979 1.00 93.94 105 THR A C 1
ATOM 835 O O . THR A 1 105 ? -2.011 5.317 -8.421 1.00 93.94 105 THR A O 1
ATOM 838 N N . ARG A 1 106 ? -1.117 4.052 -6.798 1.00 94.12 106 ARG A N 1
ATOM 839 C CA . ARG A 1 106 ? -0.993 5.175 -5.847 1.00 94.12 106 ARG A CA 1
ATOM 840 C C . ARG A 1 106 ? 0.380 5.384 -5.221 1.00 94.12 106 ARG A C 1
ATOM 842 O O . ARG A 1 106 ? 0.624 6.480 -4.719 1.00 94.12 106 ARG A O 1
ATOM 849 N N . VAL A 1 107 ? 1.283 4.402 -5.247 1.00 95.31 107 VAL A N 1
ATOM 850 C CA . VAL A 1 107 ? 2.620 4.536 -4.634 1.00 95.31 107 VAL A CA 1
ATOM 851 C C . VAL A 1 107 ? 3.699 4.736 -5.695 1.00 95.31 107 VAL A C 1
ATOM 853 O O . VAL A 1 107 ? 4.348 5.788 -5.733 1.00 95.31 107 VAL A O 1
ATOM 856 N N . LEU A 1 108 ? 3.866 3.770 -6.599 1.00 94.50 108 LEU A N 1
ATOM 857 C CA . LEU A 1 108 ? 4.885 3.799 -7.650 1.00 94.50 108 LEU A CA 1
ATOM 858 C C . LEU A 1 108 ? 4.832 5.024 -8.564 1.00 94.50 108 LEU A C 1
ATOM 860 O O . LEU A 1 108 ? 5.909 5.552 -8.861 1.00 94.50 108 LEU A O 1
ATOM 864 N N . PRO A 1 109 ? 3.658 5.547 -8.973 1.00 92.19 109 PRO A N 1
ATOM 865 C CA . PRO A 1 109 ? 3.600 6.723 -9.831 1.00 92.19 109 PRO A CA 1
ATOM 866 C C . PRO A 1 109 ? 4.392 7.909 -9.263 1.00 92.19 109 PRO A C 1
ATOM 868 O O . PRO A 1 109 ? 5.007 8.650 -10.032 1.00 92.19 109 PRO A O 1
ATOM 871 N N . TYR A 1 110 ? 4.461 8.016 -7.929 1.00 89.75 110 TYR A N 1
ATOM 872 C CA . TYR A 1 110 ? 5.166 9.067 -7.190 1.00 89.75 110 TYR A CA 1
ATOM 873 C C . TYR A 1 110 ? 6.543 8.644 -6.656 1.00 89.75 110 TYR A C 1
ATOM 875 O O . TYR A 1 110 ? 7.387 9.503 -6.397 1.00 89.75 110 TYR A O 1
ATOM 883 N N . LYS A 1 111 ? 6.781 7.340 -6.464 1.00 91.94 111 LYS A N 1
ATOM 884 C CA . LYS A 1 111 ? 7.993 6.792 -5.827 1.00 91.94 111 LYS A CA 1
ATOM 885 C C . LYS A 1 111 ? 8.873 5.940 -6.748 1.00 91.94 111 LYS A C 1
ATOM 887 O O . LYS A 1 111 ? 9.829 5.346 -6.271 1.00 91.94 111 LYS A O 1
ATOM 892 N N . ARG A 1 112 ? 8.642 5.940 -8.068 1.00 88.50 112 ARG A N 1
ATOM 893 C CA . ARG A 1 112 ? 9.376 5.113 -9.056 1.00 88.50 112 ARG A CA 1
ATOM 894 C C . ARG A 1 112 ? 10.909 5.221 -9.047 1.00 88.50 112 ARG A C 1
ATOM 896 O O . ARG A 1 112 ? 11.581 4.331 -9.549 1.00 88.50 112 ARG A O 1
ATOM 903 N N . TYR A 1 113 ? 11.469 6.317 -8.540 1.00 89.56 113 TYR A N 1
ATOM 904 C CA . TYR A 1 113 ? 12.922 6.518 -8.473 1.00 89.56 113 TYR A CA 1
ATOM 905 C C . TYR A 1 113 ? 13.529 6.100 -7.132 1.00 89.56 113 TYR A C 1
ATOM 907 O O . TYR A 1 113 ? 14.751 6.065 -6.996 1.00 89.56 113 TYR A O 1
ATOM 915 N N . ASP A 1 114 ? 12.688 5.799 -6.146 1.00 94.94 114 ASP A N 1
ATOM 916 C CA . ASP A 1 114 ? 13.114 5.325 -4.842 1.00 94.94 114 ASP A CA 1
ATOM 917 C C . ASP A 1 114 ? 13.197 3.796 -4.871 1.00 94.94 114 ASP A C 1
ATOM 919 O O . ASP A 1 114 ? 12.184 3.094 -4.910 1.00 94.94 114 ASP A O 1
ATOM 923 N N . GLN A 1 115 ? 14.426 3.279 -4.876 1.00 93.94 115 GLN A N 1
ATOM 924 C CA . GLN A 1 115 ? 14.683 1.844 -4.996 1.00 93.94 115 GLN A CA 1
ATOM 925 C C . GLN A 1 115 ? 14.060 1.034 -3.857 1.00 93.94 115 GLN A C 1
ATOM 927 O O . GLN A 1 115 ? 13.724 -0.126 -4.071 1.00 93.94 115 GLN A O 1
ATOM 932 N N . ALA A 1 116 ? 13.849 1.623 -2.674 1.00 94.56 116 ALA A N 1
ATOM 933 C CA . ALA A 1 116 ? 13.176 0.921 -1.584 1.00 94.56 116 ALA A CA 1
ATOM 934 C C . ALA A 1 116 ? 11.732 0.558 -1.969 1.00 94.56 116 ALA A C 1
ATOM 936 O O . ALA A 1 116 ? 11.330 -0.594 -1.833 1.00 94.56 116 ALA A O 1
ATOM 937 N N . TYR A 1 117 ? 10.994 1.512 -2.542 1.00 95.25 117 TYR A N 1
ATOM 938 C CA . TYR A 1 117 ? 9.616 1.298 -2.991 1.00 95.25 117 TYR A CA 1
ATOM 939 C C . TYR A 1 117 ? 9.566 0.399 -4.233 1.00 95.25 117 TYR A C 1
ATOM 941 O O . TYR A 1 117 ? 8.694 -0.456 -4.345 1.00 95.25 117 TYR A O 1
ATOM 949 N N . VAL A 1 118 ? 10.519 0.533 -5.160 1.00 95.31 118 VAL A N 1
ATOM 950 C CA . VAL A 1 118 ? 10.602 -0.357 -6.334 1.00 95.31 118 VAL A CA 1
ATOM 951 C C . VAL A 1 118 ? 10.839 -1.808 -5.912 1.00 95.31 118 VAL A C 1
ATOM 953 O O . VAL A 1 118 ? 10.159 -2.710 -6.400 1.00 95.31 118 VAL A O 1
ATOM 956 N N . ASN A 1 119 ? 11.762 -2.043 -4.981 1.00 95.44 119 ASN A N 1
ATOM 957 C CA . ASN A 1 119 ? 12.028 -3.379 -4.455 1.00 95.44 119 ASN A CA 1
ATOM 958 C C . ASN A 1 119 ? 10.816 -3.935 -3.704 1.00 95.44 119 ASN A C 1
ATOM 960 O O . ASN A 1 119 ? 10.486 -5.108 -3.861 1.00 95.44 119 ASN A O 1
ATOM 964 N N . GLN A 1 120 ? 10.112 -3.089 -2.950 1.00 95.44 120 GLN A N 1
ATOM 965 C CA . GLN A 1 120 ? 8.895 -3.494 -2.261 1.00 95.44 120 GLN A CA 1
ATOM 966 C C . GLN A 1 120 ? 7.776 -3.876 -3.238 1.00 95.44 120 GLN A C 1
ATOM 968 O O . GLN A 1 120 ? 7.121 -4.903 -3.062 1.00 95.44 120 GLN A O 1
ATOM 973 N N . TYR A 1 121 ? 7.604 -3.114 -4.321 1.00 96.38 121 TYR A N 1
ATOM 974 C CA . TYR A 1 121 ? 6.679 -3.479 -5.388 1.00 96.38 121 TYR A CA 1
ATOM 975 C C . TYR A 1 121 ? 7.023 -4.830 -6.014 1.00 96.38 121 TYR A C 1
ATOM 977 O O . TYR A 1 121 ? 6.123 -5.637 -6.224 1.00 96.38 121 TYR A O 1
ATOM 985 N N . ARG A 1 122 ? 8.306 -5.106 -6.286 1.00 96.38 122 ARG A N 1
ATOM 986 C CA . ARG A 1 122 ? 8.723 -6.405 -6.839 1.00 96.38 122 ARG A CA 1
ATOM 987 C C . ARG A 1 122 ? 8.285 -7.564 -5.946 1.00 96.38 122 ARG A C 1
ATOM 989 O O . ARG A 1 122 ? 7.812 -8.564 -6.469 1.00 96.38 122 ARG A O 1
ATOM 996 N N . ILE A 1 123 ? 8.357 -7.404 -4.622 1.00 95.88 123 ILE A N 1
ATOM 997 C CA . ILE A 1 123 ? 7.850 -8.399 -3.665 1.00 95.88 123 ILE A CA 1
ATOM 998 C C . ILE A 1 123 ? 6.335 -8.581 -3.825 1.00 95.88 123 ILE A C 1
ATOM 1000 O O . ILE A 1 123 ? 5.864 -9.709 -3.944 1.00 95.88 123 ILE A O 1
ATOM 1004 N N . PHE A 1 124 ? 5.567 -7.489 -3.860 1.00 95.75 124 PHE A N 1
ATOM 1005 C CA . PHE A 1 124 ? 4.106 -7.553 -3.994 1.00 95.75 124 PHE A CA 1
ATOM 1006 C C . PHE A 1 124 ? 3.636 -8.097 -5.344 1.00 95.75 124 PHE A C 1
ATOM 1008 O O . PHE A 1 124 ? 2.603 -8.757 -5.414 1.00 95.75 124 PHE A O 1
ATOM 1015 N N . ALA A 1 125 ? 4.388 -7.830 -6.407 1.00 95.75 125 ALA A N 1
ATOM 1016 C CA . ALA A 1 125 ? 4.109 -8.302 -7.754 1.00 95.75 125 ALA A CA 1
ATOM 1017 C C . ALA A 1 125 ? 4.727 -9.677 -8.059 1.00 95.75 125 ALA A C 1
ATOM 1019 O O . ALA A 1 125 ? 4.565 -10.156 -9.179 1.00 95.75 125 ALA A O 1
ATOM 1020 N N . GLU A 1 126 ? 5.409 -10.292 -7.085 1.00 95.69 126 GLU A N 1
ATOM 1021 C CA . GLU A 1 126 ? 6.095 -11.583 -7.221 1.00 95.69 126 GLU A CA 1
ATOM 1022 C C . GLU A 1 126 ? 7.074 -11.604 -8.417 1.00 95.69 126 GLU A C 1
ATOM 1024 O O . GLU A 1 126 ? 7.151 -12.573 -9.168 1.00 95.69 126 GLU A O 1
ATOM 1029 N N . LEU A 1 127 ? 7.811 -10.502 -8.597 1.00 95.81 127 LEU A N 1
ATOM 1030 C CA . LEU A 1 127 ? 8.780 -10.299 -9.676 1.00 95.81 127 LEU A CA 1
ATOM 1031 C C . LEU A 1 127 ? 10.205 -10.630 -9.227 1.00 95.81 127 LEU A C 1
ATOM 1033 O O . LEU A 1 127 ? 10.647 -10.207 -8.155 1.00 95.81 127 LEU A O 1
ATOM 1037 N N . ASP A 1 128 ? 10.967 -11.270 -10.111 1.00 94.69 128 ASP A N 1
ATOM 1038 C CA . ASP A 1 128 ? 12.407 -11.447 -9.945 1.00 94.69 128 ASP A CA 1
ATOM 1039 C C . ASP A 1 128 ? 13.164 -10.130 -10.208 1.00 94.69 128 ASP A C 1
ATOM 1041 O O . ASP A 1 128 ? 12.666 -9.197 -10.842 1.00 94.69 128 ASP A O 1
ATOM 1045 N N . GLU A 1 129 ? 14.428 -10.052 -9.779 1.00 89.31 129 GLU A N 1
ATOM 1046 C CA . GLU A 1 129 ? 15.297 -8.878 -9.988 1.00 89.31 129 GLU A CA 1
ATOM 1047 C C . GLU A 1 129 ? 15.461 -8.513 -11.476 1.00 89.31 129 GLU A C 1
ATOM 1049 O O . GLU A 1 129 ? 15.487 -7.338 -11.848 1.00 89.31 129 GLU A O 1
ATOM 1054 N N . LYS A 1 130 ? 15.526 -9.535 -12.334 1.00 91.50 130 LYS A N 1
ATOM 1055 C CA . LYS A 1 130 ? 15.679 -9.406 -13.791 1.00 91.50 130 LYS A CA 1
ATOM 1056 C C . LYS A 1 130 ? 14.400 -8.975 -14.510 1.00 91.50 130 LYS A C 1
ATOM 1058 O O . LYS A 1 130 ? 14.478 -8.582 -15.674 1.00 91.50 130 LYS A O 1
ATOM 1063 N N . ASP A 1 131 ? 13.243 -9.075 -13.860 1.00 95.75 131 ASP A N 1
ATOM 1064 C CA . ASP A 1 131 ? 11.976 -8.792 -14.520 1.00 95.75 131 ASP A CA 1
ATOM 1065 C C . ASP A 1 131 ? 11.822 -7.287 -14.739 1.00 95.75 131 ASP A C 1
ATOM 1067 O O . ASP A 1 131 ? 12.177 -6.452 -13.895 1.00 95.75 131 ASP A O 1
ATOM 1071 N N . THR A 1 132 ? 11.300 -6.920 -15.904 1.00 93.50 132 THR A N 1
ATOM 1072 C CA . THR A 1 132 ? 11.030 -5.526 -16.245 1.00 93.50 132 THR A CA 1
ATOM 1073 C C . THR A 1 132 ? 9.693 -5.098 -15.659 1.00 93.50 132 THR A C 1
ATOM 1075 O O . THR A 1 132 ? 8.684 -5.767 -15.865 1.00 93.50 132 THR A O 1
ATOM 1078 N N . ILE A 1 133 ? 9.672 -3.953 -14.979 1.00 94.12 133 ILE A N 1
ATOM 1079 C CA . ILE A 1 133 ? 8.432 -3.336 -14.502 1.00 94.12 133 ILE A CA 1
ATOM 1080 C C . ILE A 1 133 ? 7.807 -2.557 -15.660 1.00 94.12 133 ILE A C 1
ATOM 1082 O O . ILE A 1 133 ? 8.445 -1.664 -16.225 1.00 94.12 133 ILE A O 1
ATOM 1086 N N . ASP A 1 134 ? 6.558 -2.875 -15.994 1.00 95.19 134 ASP A N 1
ATOM 1087 C CA . ASP A 1 134 ? 5.791 -2.159 -17.014 1.00 95.19 134 ASP A CA 1
ATOM 1088 C C . ASP A 1 134 ? 5.255 -0.832 -16.463 1.00 95.19 134 ASP A C 1
ATOM 1090 O O . ASP A 1 134 ? 4.098 -0.697 -16.061 1.00 95.19 134 ASP A O 1
ATOM 1094 N N . TYR A 1 135 ? 6.135 0.168 -16.415 1.00 92.75 135 TYR A N 1
ATOM 1095 C CA . TYR A 1 135 ? 5.768 1.502 -15.954 1.00 92.75 135 TYR A CA 1
ATOM 1096 C C . TYR A 1 135 ? 4.722 2.172 -16.849 1.00 92.75 135 TYR A C 1
ATOM 1098 O O . TYR A 1 135 ? 3.967 2.997 -16.345 1.00 92.75 135 TYR A O 1
ATOM 1106 N N . ALA A 1 136 ? 4.677 1.850 -18.146 1.00 93.62 136 ALA A N 1
ATOM 1107 C CA . ALA A 1 136 ? 3.725 2.467 -19.065 1.00 93.62 136 ALA A CA 1
ATOM 1108 C C . ALA A 1 136 ? 2.292 2.096 -18.671 1.00 93.62 136 ALA A C 1
ATOM 1110 O O . ALA A 1 136 ? 1.495 2.997 -18.411 1.00 93.62 136 ALA A O 1
ATOM 1111 N N . ARG A 1 137 ? 2.021 0.795 -18.493 1.00 95.25 137 ARG A N 1
ATOM 1112 C CA . ARG A 1 137 ? 0.736 0.314 -17.969 1.00 95.25 137 ARG A CA 1
ATOM 1113 C C . ARG A 1 137 ? 0.416 0.928 -16.605 1.00 95.25 137 ARG A C 1
ATOM 1115 O O . ARG A 1 137 ? -0.666 1.463 -16.414 1.00 95.25 137 ARG A O 1
ATOM 1122 N N . ILE A 1 138 ? 1.373 0.921 -15.672 1.00 94.44 138 ILE A N 1
ATOM 1123 C CA . ILE A 1 138 ? 1.173 1.468 -14.317 1.00 94.44 138 ILE A CA 1
ATOM 1124 C C . ILE A 1 138 ? 0.738 2.944 -14.352 1.00 94.44 138 ILE A C 1
ATOM 1126 O O . ILE A 1 138 ? -0.094 3.365 -13.550 1.00 94.44 138 ILE A O 1
ATOM 1130 N N . TYR A 1 139 ? 1.282 3.748 -15.272 1.00 91.81 139 TYR A N 1
ATOM 1131 C CA . TYR A 1 139 ? 0.876 5.147 -15.419 1.00 91.81 139 TYR A CA 1
ATOM 1132 C C . TYR A 1 139 ? -0.526 5.312 -15.998 1.00 91.81 139 TYR A C 1
ATOM 1134 O O . TYR A 1 139 ? -1.232 6.236 -15.587 1.00 91.81 139 TYR A O 1
ATOM 1142 N N . GLU A 1 140 ? -0.921 4.451 -16.932 1.00 93.25 140 GLU A N 1
ATOM 1143 C CA . GLU A 1 140 ? -2.279 4.439 -17.477 1.00 93.25 140 GLU A CA 1
ATOM 1144 C C . GLU A 1 140 ? -3.294 4.058 -16.393 1.00 93.25 1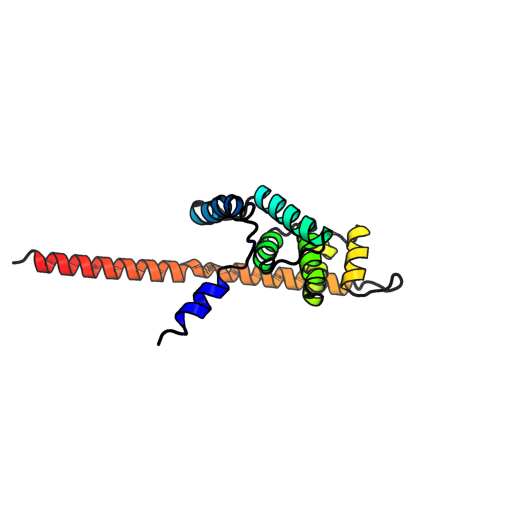40 GLU A C 1
ATOM 1146 O O . GLU A 1 140 ? -4.230 4.822 -16.153 1.00 93.25 140 GLU A O 1
ATOM 1151 N N . ASP A 1 141 ? -3.031 2.988 -15.641 1.00 91.31 141 ASP A N 1
ATOM 1152 C CA . ASP A 1 141 ? -3.898 2.520 -14.553 1.00 91.31 141 ASP A CA 1
ATOM 1153 C C . ASP A 1 141 ? -4.031 3.575 -13.439 1.00 91.31 141 ASP A C 1
ATOM 1155 O O . ASP A 1 141 ? -5.124 3.874 -12.953 1.00 91.31 141 ASP A O 1
ATOM 1159 N N . ALA A 1 142 ? -2.922 4.213 -13.045 1.00 91.44 142 ALA A N 1
ATOM 1160 C CA . ALA A 1 142 ? -2.938 5.284 -12.047 1.00 91.44 142 ALA A CA 1
ATOM 1161 C C . ALA A 1 142 ? -3.742 6.509 -12.511 1.00 91.44 142 ALA A C 1
ATOM 1163 O O . ALA A 1 142 ? -4.403 7.177 -11.706 1.00 91.44 142 ALA A O 1
ATOM 1164 N N . LYS A 1 143 ? -3.690 6.816 -13.812 1.00 92.00 143 LYS A N 1
ATOM 1165 C CA . LYS A 1 143 ? -4.471 7.899 -14.406 1.00 92.00 143 LYS A CA 1
ATOM 1166 C C . LYS A 1 143 ? -5.961 7.560 -14.378 1.00 92.00 143 LYS A C 1
ATOM 1168 O O . LYS A 1 143 ? -6.730 8.372 -13.863 1.00 92.00 143 LYS A O 1
ATOM 1173 N N . GLU A 1 144 ? -6.353 6.373 -14.834 1.00 91.81 144 GLU A N 1
ATOM 1174 C CA . GLU A 1 144 ? -7.745 5.902 -14.802 1.00 91.81 144 GLU A CA 1
ATOM 1175 C C . GLU A 1 144 ? -8.309 5.884 -13.372 1.00 91.81 144 GLU A C 1
ATOM 1177 O O . GLU A 1 144 ? -9.411 6.380 -13.112 1.00 91.81 144 GLU A O 1
ATOM 1182 N N . TYR A 1 145 ? -7.519 5.412 -12.405 1.00 88.12 145 TYR A N 1
ATOM 1183 C CA . TYR A 1 145 ? -7.881 5.462 -10.990 1.00 88.12 145 TYR A CA 1
ATOM 1184 C C . TYR A 1 145 ? -8.136 6.901 -10.510 1.00 88.12 145 TYR A C 1
ATOM 1186 O O . TYR A 1 145 ? -9.114 7.180 -9.813 1.00 88.12 145 TYR A O 1
ATOM 1194 N N . SER A 1 146 ? -7.278 7.851 -10.892 1.00 85.75 146 SER A N 1
ATOM 1195 C CA . SER A 1 146 ? -7.467 9.253 -10.511 1.00 85.75 146 SER A CA 1
ATOM 1196 C C . SER A 1 146 ? -8.723 9.867 -11.142 1.00 85.75 146 SER A C 1
ATOM 1198 O O . SER A 1 146 ? -9.453 10.599 -10.474 1.00 85.75 146 SER A O 1
ATOM 1200 N N . GLU A 1 147 ? -9.013 9.538 -12.402 1.00 87.25 147 GLU A N 1
ATOM 1201 C CA . GLU A 1 147 ? -10.174 10.038 -13.142 1.00 87.25 147 GLU A CA 1
ATOM 1202 C C . GLU A 1 147 ? -11.484 9.476 -12.578 1.00 87.25 147 GLU A C 1
ATOM 1204 O O . GLU A 1 147 ? -12.412 10.244 -12.316 1.00 87.25 147 GLU A O 1
ATOM 1209 N N . SER A 1 148 ? -11.539 8.172 -12.296 1.00 84.81 148 SER A N 1
ATOM 1210 C CA . SER A 1 148 ? -12.701 7.528 -11.669 1.00 84.81 148 SER A CA 1
ATOM 1211 C C . SER A 1 148 ? -12.978 8.069 -10.263 1.00 84.81 148 SER A C 1
ATOM 1213 O O . SER A 1 148 ? -14.126 8.374 -9.932 1.00 84.81 148 SER A O 1
ATOM 1215 N N . LYS A 1 149 ? -11.935 8.283 -9.450 1.00 79.62 149 LYS A N 1
ATOM 1216 C CA . LYS A 1 149 ? -12.076 8.884 -8.117 1.00 79.62 149 LYS A CA 1
ATOM 1217 C C . LYS A 1 149 ? -12.602 10.320 -8.183 1.00 79.62 149 LYS A C 1
ATOM 1219 O O . LYS A 1 149 ? -13.488 10.684 -7.410 1.00 79.62 149 LYS A O 1
ATOM 1224 N N . ASN A 1 150 ? -12.092 11.125 -9.115 1.00 77.31 150 ASN A N 1
ATOM 1225 C CA . ASN A 1 150 ? -12.559 12.497 -9.319 1.00 77.31 150 ASN A CA 1
ATOM 1226 C C . ASN A 1 150 ? -14.019 12.534 -9.804 1.00 77.31 150 ASN A C 1
ATOM 1228 O O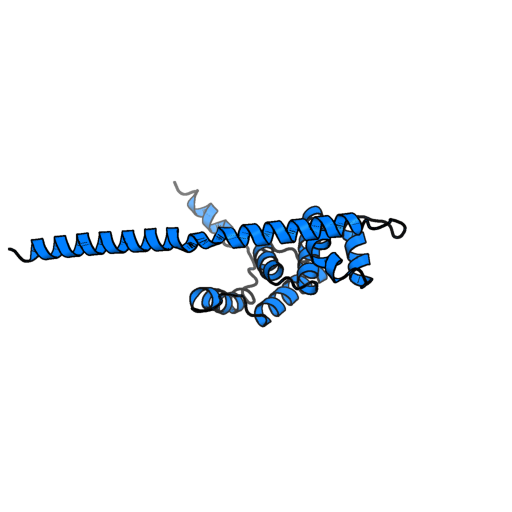 . ASN A 1 150 ? -14.797 13.361 -9.327 1.00 77.31 150 ASN A O 1
ATOM 1232 N N . ALA A 1 151 ? -14.412 11.614 -10.692 1.00 75.81 151 ALA A N 1
ATOM 1233 C CA . ALA A 1 151 ? -15.794 11.474 -11.147 1.00 75.81 151 ALA A CA 1
ATOM 1234 C C . ALA A 1 151 ? -16.741 11.098 -9.991 1.00 75.81 151 ALA A C 1
ATOM 1236 O O . ALA A 1 151 ? -17.747 11.775 -9.776 1.00 75.81 151 ALA A O 1
ATOM 1237 N N . ALA A 1 152 ? -16.379 10.104 -9.172 1.00 67.56 152 ALA A N 1
ATOM 1238 C CA . ALA A 1 152 ? -17.164 9.701 -8.001 1.00 67.56 152 ALA A CA 1
ATOM 1239 C C . ALA A 1 152 ? -17.319 10.837 -6.972 1.00 67.56 152 ALA A C 1
ATOM 1241 O O . ALA A 1 152 ? -18.380 11.011 -6.370 1.00 67.56 152 ALA A O 1
ATOM 1242 N N . GLN A 1 153 ? -16.278 11.653 -6.793 1.00 58.31 153 GLN A N 1
ATOM 1243 C CA . GLN A 1 153 ? -16.328 12.808 -5.900 1.00 58.31 153 GLN A CA 1
ATOM 1244 C C . GLN A 1 153 ? -17.219 13.932 -6.459 1.00 58.31 153 GLN A C 1
ATOM 1246 O O . GLN A 1 153 ? -17.896 14.604 -5.680 1.00 58.31 153 GLN A O 1
ATOM 1251 N N . SER A 1 154 ? -17.296 14.092 -7.785 1.00 56.56 154 SER A N 1
ATOM 1252 C CA . SER A 1 154 ? -18.204 15.051 -8.431 1.00 56.56 154 SER A CA 1
ATOM 1253 C C . SER A 1 154 ? -19.687 14.655 -8.347 1.00 56.56 154 SER A C 1
ATOM 1255 O O . SER A 1 154 ? -20.531 15.532 -8.169 1.00 56.56 154 SER A O 1
ATOM 1257 N N . ASP A 1 155 ? -20.004 13.355 -8.354 1.00 53.25 155 ASP A N 1
ATOM 1258 C CA . ASP A 1 155 ? -21.380 12.844 -8.202 1.00 53.25 155 ASP A CA 1
ATOM 1259 C C . ASP A 1 155 ? -21.873 12.831 -6.741 1.00 53.25 155 ASP A C 1
ATOM 1261 O O . ASP A 1 155 ? -23.077 12.852 -6.474 1.00 53.25 155 ASP A O 1
ATOM 1265 N N . SER A 1 156 ? -20.960 12.869 -5.764 1.00 47.22 156 SER A N 1
ATOM 1266 C CA . SER A 1 156 ? -21.304 12.922 -4.332 1.00 47.22 156 SER A CA 1
ATOM 1267 C C . SER A 1 156 ? -21.934 14.251 -3.869 1.00 47.22 156 SER A C 1
ATOM 1269 O O . SER A 1 156 ? -22.351 14.373 -2.717 1.00 47.22 156 SER A O 1
ATOM 1271 N N . GLY A 1 157 ? -22.113 15.221 -4.777 1.00 46.16 157 GLY A N 1
ATOM 1272 C CA . GLY A 1 157 ? -22.867 16.465 -4.562 1.00 46.16 157 GLY A CA 1
ATOM 1273 C C . GLY A 1 157 ? -24.385 16.297 -4.358 1.00 46.16 157 GLY A C 1
ATOM 1274 O O . GLY A 1 157 ? -25.118 17.280 -4.390 1.00 46.16 157 GLY A O 1
ATOM 1275 N N . SER A 1 158 ? -24.879 15.074 -4.130 1.00 48.94 158 SER A N 1
ATOM 1276 C CA . SER A 1 158 ? -26.287 14.766 -3.827 1.00 48.94 158 SER A CA 1
ATOM 1277 C C . SER A 1 158 ? -26.625 14.803 -2.322 1.00 48.94 158 SER A C 1
ATOM 1279 O O . SER A 1 158 ? -27.693 14.357 -1.898 1.00 48.94 158 SER A O 1
ATOM 1281 N N . SER A 1 159 ? -25.752 15.362 -1.476 1.00 53.34 159 SER A N 1
ATOM 1282 C CA . SER A 1 159 ? -26.092 15.664 -0.073 1.00 53.34 159 SER A CA 1
ATOM 1283 C C . SER A 1 159 ? -27.288 16.619 0.049 1.00 53.34 159 SER A C 1
ATOM 1285 O O . SER A 1 159 ? -27.991 16.593 1.060 1.00 53.34 159 SER A O 1
ATOM 1287 N N . ASP A 1 160 ? -27.589 17.371 -1.013 1.00 55.44 160 ASP A N 1
ATOM 1288 C CA . ASP A 1 160 ? -28.781 18.206 -1.124 1.00 55.44 160 ASP A CA 1
ATOM 1289 C C . ASP A 1 160 ? -30.071 17.378 -1.018 1.00 55.44 160 ASP A C 1
ATOM 1291 O O . ASP A 1 160 ? -30.977 17.746 -0.279 1.00 55.44 160 ASP A O 1
ATOM 1295 N N . LEU A 1 161 ? -30.169 16.215 -1.670 1.00 56.91 161 LEU A N 1
ATOM 1296 C CA . LEU A 1 161 ? -31.408 15.422 -1.671 1.00 56.91 161 LEU A CA 1
ATOM 1297 C C . LEU A 1 161 ? -31.737 14.855 -0.287 1.00 56.91 161 LEU A C 1
ATOM 1299 O O . LEU A 1 161 ? -32.891 14.889 0.144 1.00 56.91 161 LEU A O 1
ATOM 1303 N N . VAL A 1 162 ? -30.723 14.366 0.429 1.00 61.06 162 VAL A N 1
ATOM 1304 C CA . VAL A 1 162 ? -30.888 13.850 1.794 1.00 61.06 162 VAL A CA 1
ATOM 1305 C C . VAL A 1 162 ? -31.200 14.992 2.762 1.00 61.06 162 VAL A C 1
ATOM 1307 O O . VAL A 1 162 ? -32.108 14.859 3.583 1.00 61.06 162 VAL A O 1
ATOM 1310 N N . PHE A 1 163 ? -30.526 16.139 2.623 1.00 66.25 163 PHE A N 1
ATOM 1311 C CA . PHE A 1 163 ? -30.823 17.341 3.402 1.00 66.25 163 PHE A CA 1
ATOM 1312 C C . PHE A 1 163 ? -32.258 17.837 3.161 1.00 66.25 163 PHE A C 1
ATOM 1314 O O . PHE A 1 163 ? -32.991 18.079 4.120 1.00 66.25 163 PHE A O 1
ATOM 1321 N N . TRP A 1 164 ? -32.710 17.895 1.904 1.00 72.44 164 TRP A N 1
ATOM 1322 C CA . TRP A 1 164 ? -34.077 18.274 1.538 1.00 72.44 164 TRP A CA 1
ATOM 1323 C C . TRP A 1 164 ? -35.119 17.282 2.065 1.00 72.44 164 TRP A C 1
ATOM 1325 O O . TRP A 1 164 ? -36.166 17.707 2.553 1.00 72.44 164 TRP A O 1
ATOM 1335 N N . LEU A 1 165 ? -34.846 15.975 2.038 1.00 68.25 165 LEU A N 1
ATOM 1336 C CA . LEU A 1 165 ? -35.749 14.965 2.600 1.00 68.25 165 LEU A CA 1
ATOM 1337 C C . LEU A 1 165 ? -35.873 15.083 4.126 1.00 68.25 165 LEU A C 1
ATOM 1339 O O . LEU A 1 165 ? -36.987 15.032 4.654 1.00 68.25 165 LEU A O 1
ATOM 1343 N N . ILE A 1 166 ? -34.757 15.296 4.831 1.00 70.75 166 ILE A N 1
ATOM 1344 C CA . ILE A 1 166 ? -34.752 15.515 6.285 1.00 70.75 166 ILE A CA 1
ATOM 1345 C C . ILE A 1 166 ? -35.482 16.821 6.631 1.00 70.75 166 ILE A C 1
ATOM 1347 O O . ILE A 1 166 ? -36.325 16.840 7.532 1.00 70.75 166 ILE A O 1
ATOM 1351 N N . LEU A 1 167 ? -35.225 17.897 5.884 1.00 78.00 167 LEU A N 1
ATOM 1352 C CA . LEU A 1 167 ? -35.879 19.190 6.079 1.00 78.00 167 LEU A CA 1
ATOM 1353 C C . LEU A 1 167 ? -37.397 19.099 5.856 1.00 78.00 167 LEU A C 1
ATOM 1355 O O . LEU A 1 167 ? -38.175 19.607 6.665 1.00 78.00 167 LEU A O 1
ATOM 1359 N N . MET A 1 168 ? -37.837 18.397 4.808 1.00 85.69 168 MET A N 1
ATOM 1360 C CA . MET A 1 168 ? -39.261 18.189 4.525 1.00 85.69 168 MET A CA 1
ATOM 1361 C C . MET A 1 168 ? -39.945 17.354 5.612 1.00 85.69 168 MET A C 1
ATOM 1363 O O . MET A 1 168 ? -41.057 17.686 6.025 1.00 85.69 168 MET A O 1
ATOM 1367 N N . ALA A 1 169 ? -39.282 16.320 6.137 1.00 77.75 169 ALA A N 1
ATOM 1368 C CA . ALA A 1 169 ? -39.813 15.524 7.243 1.00 77.75 169 ALA A CA 1
ATOM 1369 C C . ALA A 1 169 ? -40.006 16.364 8.520 1.00 77.75 169 ALA A C 1
ATOM 1371 O O . ALA A 1 169 ? -41.044 16.258 9.181 1.00 77.75 169 ALA A O 1
ATOM 1372 N N . LEU A 1 170 ? -39.053 17.248 8.837 1.00 82.19 170 LEU A N 1
ATOM 1373 C CA . LEU A 1 170 ? -39.158 18.163 9.977 1.00 82.19 170 LEU A CA 1
ATOM 1374 C C . LEU A 1 170 ? -40.296 19.176 9.804 1.00 82.19 170 LEU A C 1
ATOM 1376 O O . LEU A 1 170 ? -41.070 19.386 10.740 1.00 82.19 170 LEU A O 1
ATOM 1380 N N . LEU A 1 171 ? -40.452 19.755 8.610 1.00 85.62 171 LEU A N 1
ATOM 1381 C CA . LEU A 1 171 ? -41.539 20.693 8.313 1.00 85.62 171 LEU A CA 1
ATOM 1382 C C . LEU A 1 171 ? -42.920 20.031 8.405 1.00 85.62 171 LEU A C 1
ATOM 1384 O O . LEU A 1 171 ? -43.845 20.614 8.975 1.00 85.62 171 LEU A O 1
ATOM 1388 N N . VAL A 1 172 ? -43.062 18.797 7.912 1.00 87.56 172 VAL A N 1
ATOM 1389 C CA . VAL A 1 172 ? -44.307 18.023 8.043 1.00 87.56 172 VAL A CA 1
ATOM 1390 C C . VAL A 1 172 ? -44.623 17.754 9.514 1.00 87.56 172 VAL A C 1
ATOM 1392 O O . VAL A 1 172 ? -45.760 17.953 9.946 1.00 87.56 172 VAL A O 1
ATOM 1395 N N . ASN A 1 173 ? -43.625 17.366 10.309 1.00 78.50 173 ASN A N 1
ATOM 1396 C CA . ASN A 1 173 ? -43.828 17.073 11.725 1.00 78.50 173 ASN A CA 1
ATOM 1397 C C . ASN A 1 173 ? -44.186 18.335 12.537 1.00 78.50 173 ASN A C 1
ATOM 1399 O O . ASN A 1 173 ? -45.088 18.311 13.382 1.00 78.50 173 ASN A O 1
ATOM 1403 N N . ALA A 1 174 ? -43.555 19.471 12.222 1.00 80.31 174 ALA A N 1
ATOM 1404 C CA . ALA A 1 174 ? -43.893 20.772 12.796 1.00 80.31 174 ALA A CA 1
ATOM 1405 C C . ALA A 1 174 ? -45.323 21.205 12.427 1.00 80.31 174 ALA A C 1
ATOM 1407 O O . ALA A 1 174 ? -46.077 21.657 13.290 1.00 80.31 174 ALA A O 1
ATOM 1408 N N . TYR A 1 175 ? -45.737 21.003 11.172 1.00 84.25 175 TYR A N 1
ATOM 1409 C CA . TYR A 1 175 ? -47.095 21.308 10.718 1.00 84.25 175 TYR A CA 1
ATOM 1410 C C . TYR A 1 175 ? -48.157 20.451 11.423 1.00 84.25 175 TYR A C 1
ATOM 1412 O O . TYR A 1 175 ? -49.182 20.974 11.870 1.00 84.25 175 TYR A O 1
ATOM 1420 N N . ILE A 1 176 ? -47.913 19.144 11.571 1.00 80.38 176 ILE A N 1
ATOM 1421 C CA . ILE A 1 176 ? -48.810 18.235 12.302 1.00 80.38 176 ILE A CA 1
ATOM 1422 C C . ILE A 1 176 ? -48.918 18.664 13.769 1.00 80.38 176 ILE A C 1
ATOM 1424 O O . ILE A 1 176 ? -50.028 18.764 14.301 1.00 80.38 176 ILE A O 1
ATOM 1428 N N . SER A 1 177 ? -47.789 18.983 14.403 1.00 78.56 177 SER A N 1
ATOM 1429 C CA . SER A 1 177 ? -47.742 19.447 15.793 1.00 78.56 177 SER A CA 1
ATOM 1430 C C . SER A 1 177 ? -48.508 20.762 15.979 1.00 78.56 177 SER A C 1
ATOM 1432 O O . SER A 1 177 ? -49.361 20.858 16.862 1.00 78.56 177 SER A O 1
ATOM 1434 N N . TYR A 1 178 ? -48.310 21.739 15.087 1.00 81.00 178 TYR A N 1
ATOM 1435 C CA . TYR A 1 178 ? -49.046 23.007 15.083 1.00 81.00 178 TYR A CA 1
ATOM 1436 C C . TYR A 1 178 ? -50.559 22.806 14.910 1.00 81.00 178 TYR A C 1
ATOM 1438 O O . TYR A 1 178 ? -51.366 23.372 15.651 1.00 81.00 178 TYR A O 1
ATOM 1446 N N . LYS A 1 179 ? -50.971 21.956 13.959 1.00 77.75 179 LYS A N 1
ATOM 1447 C CA . LYS A 1 179 ? -52.389 21.660 13.705 1.00 77.75 179 LYS A CA 1
ATOM 1448 C C . LYS A 1 179 ? -53.052 20.954 14.890 1.00 77.75 179 LYS A C 1
ATOM 1450 O O . LYS A 1 179 ? -54.223 21.208 15.170 1.00 77.75 179 LYS A O 1
ATOM 1455 N N . THR A 1 180 ? -52.315 20.090 15.583 1.00 72.31 180 THR A N 1
ATOM 1456 C CA . THR A 1 180 ? -52.799 19.370 16.769 1.00 72.31 180 THR A CA 1
ATOM 1457 C C . THR A 1 180 ? -52.940 20.317 17.961 1.00 72.31 180 THR A C 1
ATOM 1459 O O . THR A 1 180 ? -53.994 20.338 18.595 1.00 72.31 180 THR A O 1
ATOM 1462 N N . ALA A 1 181 ? -51.954 21.189 18.191 1.00 71.38 181 ALA A N 1
ATOM 1463 C CA . ALA A 1 181 ? -52.013 22.219 19.229 1.00 71.38 181 ALA A CA 1
ATOM 1464 C C . ALA A 1 181 ? -53.175 23.209 19.013 1.00 71.38 181 ALA A C 1
ATOM 1466 O O . ALA A 1 181 ? -53.891 23.538 19.956 1.00 71.38 181 ALA A O 1
ATOM 1467 N N . ARG A 1 182 ? -53.440 23.618 17.763 1.00 68.88 182 ARG A N 1
ATOM 1468 C CA . ARG A 1 182 ? -54.569 24.505 17.428 1.00 68.88 182 ARG A CA 1
ATOM 1469 C C . ARG A 1 182 ? -55.940 23.851 17.634 1.00 68.88 182 ARG A C 1
ATOM 1471 O O . ARG A 1 182 ? -56.904 24.551 17.913 1.00 68.88 182 ARG A O 1
ATOM 1478 N N . LYS A 1 183 ? -56.056 22.526 17.492 1.00 59.38 183 LYS A N 1
ATOM 1479 C CA . LYS A 1 183 ? -57.304 21.805 17.805 1.00 59.38 183 LYS A CA 1
ATOM 1480 C C . LYS A 1 183 ? -57.535 21.666 19.311 1.00 59.38 183 LYS A C 1
ATOM 1482 O O . LYS A 1 183 ? -58.683 21.667 19.733 1.00 59.38 183 LYS A O 1
ATOM 1487 N N . ALA A 1 184 ? -56.466 21.572 20.100 1.00 58.53 184 ALA A N 1
ATOM 1488 C CA . ALA A 1 184 ? -56.548 21.498 21.557 1.00 58.53 184 ALA A CA 1
ATOM 1489 C C . ALA A 1 184 ? -56.888 22.849 22.218 1.00 58.53 184 ALA A C 1
ATOM 1491 O O . ALA A 1 184 ? -57.387 22.856 23.334 1.00 58.53 184 ALA A O 1
ATOM 1492 N N . SER A 1 185 ? -56.660 23.981 21.538 1.00 52.88 185 SER A N 1
ATOM 1493 C CA . SER A 1 185 ? -56.944 25.327 22.064 1.00 52.88 185 SER A CA 1
ATOM 1494 C C . SER A 1 185 ? -58.352 25.865 21.744 1.00 52.88 185 SER A C 1
ATOM 1496 O O . SER A 1 185 ? -58.590 27.057 21.924 1.00 52.88 185 SER A O 1
ATOM 1498 N N . VAL A 1 186 ? -59.250 25.045 21.185 1.00 52.41 186 VAL A N 1
ATOM 1499 C CA . VAL A 1 186 ? -60.637 25.423 20.813 1.00 52.41 186 VAL A CA 1
ATOM 1500 C C . VAL A 1 186 ? -61.667 24.633 21.646 1.00 52.41 186 VAL A C 1
ATOM 1502 O O . VAL A 1 186 ? -62.816 24.477 21.246 1.00 52.41 186 VAL A O 1
ATOM 1505 N N . ILE A 1 187 ? -61.259 24.132 22.814 1.00 44.91 187 ILE A N 1
ATOM 1506 C CA . ILE A 1 187 ? -62.141 23.528 23.825 1.00 44.91 187 ILE A CA 1
ATOM 1507 C C . ILE A 1 187 ? -62.069 24.376 25.088 1.00 44.91 187 ILE A C 1
ATOM 1509 O O . ILE A 1 187 ? -60.932 24.736 25.468 1.00 44.91 187 ILE A O 1
#

Organism: NCBI:txid191960